Protein AF-A0AB74KFS7-F1 (afdb_monomer)

Sequence (334 aa):
MSSPRDENLDSIYPLLEDLRRHGSSATKEKRDSIKVTFEALESRIGREGCSPEDLTDAIELALSGDLLPCRPVQLIVGSLGVQPGKPVDTRVQAAALKWLIIVMDWLDDQARRSLNNLYNALWARLSVESLRPHLPHLIALLTRREHVRPYRVSAVLTLQTRFPLDPSLPGLIQKFRTFYPVRIPPGIGLAAGKRSYRIDEDWKRKAQAIRDGRLEEHEQLVEEEKQRKAGETALPIRERLQIGRKKQRLAYEIPSTTTFDNHSNVITLADCPTVQSVGRNLDRLTLPIQNAALFQSKHMTWAFLANTTGWLNFIISFATHTKQMMLLKESKNG

Radius of gyration: 25.94 Å; Cα contacts (8 Å, |Δi|>4): 242; chains: 1; bounding box: 72×68×69 Å

Mean predicted aligned error: 15.93 Å

InterPro domains:
  IPR012485 Centromere protein I [PF07778] (10-211)

Organism: NCBI:txid1708541

Structure (mmCIF, N/CA/C/O backbone):
data_AF-A0AB74KFS7-F1
#
_entry.id   AF-A0AB74KFS7-F1
#
loop_
_atom_site.group_PDB
_atom_site.id
_atom_site.type_symbol
_atom_site.label_atom_id
_atom_site.label_alt_id
_atom_site.label_comp_id
_atom_site.label_asym_id
_atom_site.label_entity_id
_atom_site.label_seq_id
_atom_site.pdbx_PDB_ins_code
_atom_site.Cartn_x
_atom_site.Cartn_y
_atom_site.Cartn_z
_atom_site.occupancy
_atom_site.B_iso_or_equiv
_atom_site.auth_seq_id
_atom_site.auth_comp_id
_atom_site.auth_asym_id
_atom_site.auth_atom_id
_atom_site.pdbx_PDB_model_num
ATOM 1 N N . MET A 1 1 ? -46.225 5.060 5.646 1.00 33.34 1 MET A N 1
ATOM 2 C CA . MET A 1 1 ? -45.690 6.124 6.522 1.00 33.34 1 MET A CA 1
ATOM 3 C C . MET A 1 1 ? -44.800 5.443 7.541 1.00 33.34 1 MET A C 1
ATOM 5 O O . MET A 1 1 ? -45.281 5.026 8.584 1.00 33.34 1 MET A O 1
ATOM 9 N N . SER A 1 2 ? -43.542 5.230 7.165 1.00 32.47 2 SER A N 1
ATOM 10 C CA . SER A 1 2 ? -42.524 4.611 8.016 1.00 32.47 2 SER A CA 1
ATOM 11 C C . SER A 1 2 ? -41.673 5.736 8.603 1.00 32.47 2 SER A C 1
ATOM 13 O O . SER A 1 2 ? -41.312 6.668 7.889 1.00 32.47 2 SER A O 1
ATOM 15 N N . SER A 1 3 ? -41.485 5.697 9.918 1.00 29.91 3 SER A N 1
ATOM 16 C CA . SER A 1 3 ? -40.904 6.754 10.752 1.00 29.91 3 SER A CA 1
ATOM 17 C C . SER A 1 3 ? -39.473 7.146 10.325 1.00 29.91 3 SER A C 1
ATOM 19 O O . SER A 1 3 ? -38.668 6.248 10.102 1.00 29.91 3 SER A O 1
ATOM 21 N N . PRO A 1 4 ? -39.108 8.444 10.263 1.00 38.16 4 PRO A N 1
ATOM 22 C CA . PRO A 1 4 ? -37.777 8.904 9.857 1.00 38.16 4 PRO A CA 1
ATOM 23 C C . PRO A 1 4 ? -36.839 9.121 11.064 1.00 38.16 4 PRO A C 1
ATOM 25 O O . PRO A 1 4 ? -36.247 10.192 11.192 1.00 38.16 4 PRO A O 1
ATOM 28 N N . ARG A 1 5 ? -36.774 8.182 12.024 1.00 34.91 5 ARG A N 1
ATOM 29 C CA . ARG A 1 5 ? -36.115 8.441 13.325 1.00 34.91 5 ARG A CA 1
ATOM 30 C C . ARG A 1 5 ? -34.999 7.505 13.795 1.00 34.91 5 ARG A C 1
ATOM 32 O O . ARG A 1 5 ? -34.399 7.859 14.800 1.00 34.91 5 ARG A O 1
ATOM 39 N N . ASP A 1 6 ? -34.617 6.458 13.064 1.00 34.62 6 ASP A N 1
ATOM 40 C CA . ASP A 1 6 ? -33.597 5.519 13.580 1.00 34.62 6 ASP A CA 1
ATOM 41 C C . ASP A 1 6 ? -32.285 5.431 12.774 1.00 34.62 6 ASP A C 1
ATOM 43 O O . ASP A 1 6 ? -31.308 4.901 13.287 1.00 34.62 6 ASP A O 1
ATOM 47 N N . GLU A 1 7 ? -32.170 6.038 11.587 1.00 43.91 7 GLU A N 1
ATOM 48 C CA . GLU A 1 7 ? -30.926 5.949 10.785 1.00 43.91 7 GLU A CA 1
ATOM 49 C C . GLU A 1 7 ? -29.748 6.773 11.353 1.00 43.91 7 GLU A C 1
ATOM 51 O O . GLU A 1 7 ? -28.591 6.509 11.038 1.00 43.91 7 GLU A O 1
ATOM 56 N N . ASN A 1 8 ? -30.005 7.750 12.232 1.00 41.84 8 ASN A N 1
ATOM 57 C CA . ASN A 1 8 ? -28.949 8.613 12.785 1.00 41.84 8 ASN A CA 1
ATOM 58 C C . ASN A 1 8 ? -28.196 8.004 13.982 1.00 41.84 8 ASN A C 1
ATOM 60 O O . ASN A 1 8 ? -27.103 8.473 14.302 1.00 41.84 8 ASN A O 1
ATOM 64 N N . LEU A 1 9 ? -28.748 6.978 14.639 1.00 45.41 9 LEU A N 1
ATOM 65 C CA . LEU A 1 9 ? -28.114 6.299 15.783 1.00 45.41 9 LEU A CA 1
ATOM 66 C C . LEU A 1 9 ? -27.062 5.262 15.359 1.00 45.41 9 LEU A C 1
ATOM 68 O O . LEU A 1 9 ? -26.244 4.851 16.184 1.00 45.41 9 LEU A O 1
ATOM 72 N N . ASP A 1 10 ? -27.055 4.897 14.076 1.00 54.28 10 ASP A N 1
ATOM 73 C CA . ASP A 1 10 ? -26.083 3.978 13.479 1.00 54.28 10 ASP A CA 1
ATOM 74 C C . ASP A 1 10 ? -24.922 4.693 12.772 1.00 54.28 10 ASP A C 1
ATOM 76 O O . ASP A 1 10 ? -23.983 4.053 12.304 1.00 54.28 10 ASP A O 1
ATOM 80 N N . SER A 1 11 ? -24.944 6.028 12.727 1.00 64.25 11 SER A N 1
ATOM 81 C CA . SER A 1 11 ? -23.863 6.810 12.127 1.00 64.25 11 SER A CA 1
ATOM 82 C C . SER A 1 11 ? -22.648 6.903 13.063 1.00 64.25 11 SER A C 1
ATOM 84 O O . SER A 1 11 ? -22.783 7.106 14.271 1.00 64.25 11 SER A O 1
ATOM 86 N N . ILE A 1 12 ? -21.433 6.775 12.514 1.00 73.56 12 ILE A N 1
ATOM 87 C CA . ILE A 1 12 ? -20.162 7.001 13.243 1.00 73.56 12 ILE A CA 1
ATOM 88 C C . ILE A 1 12 ? -19.910 8.514 13.434 1.00 73.56 12 ILE A C 1
ATOM 90 O O . ILE A 1 12 ? -19.137 8.938 14.297 1.00 73.56 12 ILE A O 1
ATOM 94 N N . TYR A 1 13 ? -20.630 9.337 12.670 1.00 76.69 13 TYR A N 1
ATOM 95 C CA . TYR A 1 13 ? -20.591 10.795 12.649 1.00 76.69 13 TYR A CA 1
ATOM 96 C C . TYR A 1 13 ? -20.541 11.502 14.022 1.00 76.69 13 TYR A C 1
ATOM 98 O O . TYR A 1 13 ? -19.649 12.331 14.206 1.00 76.69 13 TYR A O 1
ATOM 106 N N . PRO A 1 14 ? -21.403 11.207 15.023 1.00 79.50 14 PRO A N 1
ATOM 107 C CA . PRO A 1 14 ? -21.341 11.874 16.326 1.00 79.50 14 PRO A CA 1
ATOM 108 C C . PRO A 1 14 ? -20.000 11.657 17.042 1.00 79.50 14 PRO A C 1
ATOM 110 O O . PRO A 1 14 ? -19.476 12.587 17.648 1.00 79.50 14 PRO A O 1
ATOM 113 N N . LEU A 1 15 ? -19.404 10.466 16.918 1.00 78.44 15 LEU A N 1
ATOM 114 C CA . LEU A 1 15 ? -18.101 10.163 17.517 1.00 78.44 15 LEU A CA 1
ATOM 115 C C . LEU A 1 15 ? -16.964 10.908 16.803 1.00 78.44 15 LEU A C 1
ATOM 117 O O . LEU A 1 15 ? -16.023 11.370 17.449 1.00 78.44 15 LEU A O 1
ATOM 121 N N . LEU A 1 16 ? -17.050 11.054 15.477 1.00 78.62 16 LEU A N 1
ATOM 122 C CA . LEU A 1 16 ? -16.080 11.826 14.690 1.00 78.62 16 LEU A CA 1
ATOM 123 C C . LEU A 1 16 ? -16.166 13.325 14.994 1.00 78.62 16 LEU A C 1
ATOM 125 O O . LEU A 1 16 ? -15.137 13.990 15.124 1.00 78.62 16 LEU A O 1
ATOM 129 N N . GLU A 1 17 ? -17.377 13.848 15.162 1.00 80.88 17 GLU A N 1
ATOM 130 C CA . GLU A 1 17 ? -17.620 15.245 15.517 1.00 80.88 17 GLU A CA 1
ATOM 131 C C . GLU A 1 17 ? -17.112 15.568 16.933 1.00 80.88 17 GLU A C 1
ATOM 133 O O . GLU A 1 17 ? -16.474 16.603 17.148 1.00 80.88 17 GLU A O 1
ATOM 138 N N . ASP A 1 18 ? -17.294 14.656 17.891 1.00 79.38 18 ASP A N 1
ATOM 139 C CA . ASP A 1 18 ? -16.722 14.792 19.234 1.00 79.38 18 ASP A CA 1
ATOM 140 C C . ASP A 1 18 ? -15.184 14.817 19.194 1.00 79.38 18 ASP A C 1
ATOM 142 O O . ASP A 1 18 ? -14.548 15.662 19.835 1.00 79.38 18 ASP A O 1
ATOM 146 N N . LEU A 1 19 ? -14.558 13.964 18.376 1.00 78.69 19 LEU A N 1
ATOM 147 C CA . LEU A 1 19 ? -13.106 13.989 18.177 1.00 78.69 19 LEU A CA 1
ATOM 148 C C . LEU A 1 19 ? -12.633 15.288 17.503 1.00 78.69 19 LEU A C 1
ATOM 150 O O . LEU A 1 19 ? -11.618 15.856 17.924 1.00 78.69 19 LEU A O 1
ATOM 154 N N . ARG A 1 20 ? -13.378 15.815 16.522 1.00 78.75 20 ARG A N 1
ATOM 155 C CA . ARG A 1 20 ? -13.087 17.107 15.872 1.00 78.75 20 ARG A CA 1
ATOM 156 C C . ARG A 1 20 ? -13.089 18.257 16.880 1.00 78.75 20 ARG A C 1
ATOM 158 O O . ARG A 1 20 ? -12.202 19.109 16.847 1.00 78.75 20 ARG A O 1
ATOM 165 N N . ARG A 1 21 ? -14.037 18.257 17.819 1.00 76.56 21 ARG A N 1
ATOM 166 C CA . ARG A 1 21 ? -14.153 19.273 18.883 1.00 76.56 21 ARG A CA 1
ATOM 167 C C . ARG A 1 21 ? -13.049 19.176 19.933 1.00 76.56 21 ARG A C 1
ATOM 169 O O . ARG A 1 21 ? -12.659 20.190 20.514 1.00 76.56 21 ARG A O 1
ATOM 176 N N . HIS A 1 22 ? -12.548 17.972 20.201 1.00 67.38 22 HIS A N 1
ATOM 177 C CA . HIS A 1 22 ? -11.570 17.723 21.262 1.00 67.38 22 HIS A CA 1
ATOM 178 C C . HIS A 1 22 ? -10.106 17.656 20.792 1.00 67.38 22 HIS A C 1
ATOM 180 O O . HIS A 1 22 ? -9.210 17.719 21.638 1.00 67.38 22 HIS A O 1
ATOM 186 N N . GLY A 1 23 ? -9.849 17.618 19.479 1.00 63.47 23 GLY A N 1
ATOM 187 C CA . GLY A 1 23 ? -8.528 17.387 18.873 1.00 63.47 23 GLY A CA 1
ATOM 188 C C . GLY A 1 23 ? -7.398 18.361 19.243 1.00 63.47 23 GLY A C 1
ATOM 189 O O . GLY A 1 23 ? -6.232 18.053 19.017 1.00 63.47 23 GLY A O 1
ATOM 190 N N . SER A 1 24 ? -7.699 19.510 19.854 1.00 59.91 24 SER A N 1
ATOM 191 C CA . SER A 1 24 ? -6.712 20.531 20.249 1.00 59.91 24 SER A CA 1
ATOM 192 C C . SER A 1 24 ? -6.519 20.686 21.767 1.00 59.91 24 SER A C 1
ATOM 194 O O . SER A 1 24 ? -5.775 21.565 22.206 1.00 59.91 24 SER A O 1
ATOM 196 N N . SER A 1 25 ? -7.176 19.874 22.608 1.00 57.69 25 SER A N 1
ATOM 197 C CA . SER A 1 25 ? -7.260 20.160 24.049 1.00 57.69 25 SER A CA 1
ATOM 198 C C . SER A 1 25 ? -6.232 19.419 24.917 1.00 57.69 25 SER A C 1
ATOM 200 O O . SER A 1 25 ? -6.106 18.200 24.877 1.00 57.69 25 SER A O 1
ATOM 202 N N . ALA A 1 26 ? -5.523 20.165 25.773 1.00 58.31 26 ALA A N 1
ATOM 203 C CA . ALA A 1 26 ? -4.414 19.663 26.592 1.00 58.31 26 ALA A CA 1
ATOM 204 C C . ALA A 1 26 ? -4.816 19.064 27.961 1.00 58.31 26 ALA A C 1
ATOM 206 O O . ALA A 1 26 ? -3.951 18.536 28.671 1.00 58.31 26 ALA A O 1
ATOM 207 N N . THR A 1 27 ? -6.088 19.130 28.372 1.00 76.69 27 THR A N 1
ATOM 208 C CA . THR A 1 27 ? -6.509 18.696 29.719 1.00 76.69 27 THR A CA 1
ATOM 209 C C . THR A 1 27 ? -6.563 17.169 29.850 1.00 76.69 27 THR A C 1
ATOM 211 O O . THR A 1 27 ? -6.843 16.453 28.890 1.00 76.69 27 THR A O 1
ATOM 214 N N . LYS A 1 28 ? -6.258 16.646 31.046 1.00 76.88 28 LYS A N 1
ATOM 215 C CA . LYS A 1 28 ? -6.201 15.196 31.315 1.00 76.88 28 LYS A CA 1
ATOM 216 C C . LYS A 1 28 ? -7.570 14.524 31.144 1.00 76.88 28 LYS A C 1
ATOM 218 O O . LYS A 1 28 ? -7.655 13.507 30.472 1.00 76.88 28 LYS A O 1
ATOM 223 N N . GLU A 1 29 ? -8.628 15.155 31.647 1.00 75.12 29 GLU A N 1
ATOM 224 C CA . GLU A 1 29 ? -10.012 14.665 31.537 1.00 75.12 29 GLU A CA 1
ATOM 225 C C . GLU A 1 29 ? -10.467 14.516 30.080 1.00 75.12 29 GLU A C 1
ATOM 227 O O . GLU A 1 29 ? -11.062 13.508 29.715 1.00 75.12 29 GLU A O 1
ATOM 232 N N . LYS A 1 30 ? -10.103 15.471 29.212 1.00 75.88 30 LYS A N 1
ATOM 233 C CA . LYS A 1 30 ? -10.420 15.397 27.780 1.00 75.88 30 LYS A CA 1
ATOM 234 C C . LYS A 1 30 ? -9.603 14.333 27.051 1.00 75.88 30 LYS A C 1
ATOM 236 O O . LYS A 1 30 ? -10.072 13.759 26.081 1.00 75.88 30 LYS A O 1
ATOM 241 N N . ARG A 1 31 ? -8.385 14.027 27.511 1.00 77.19 31 ARG A N 1
ATOM 242 C CA . ARG A 1 31 ? -7.616 12.898 26.960 1.00 77.19 31 ARG A CA 1
ATOM 243 C C . ARG A 1 31 ? -8.260 11.562 27.297 1.00 77.19 31 ARG A C 1
ATOM 245 O O . ARG A 1 31 ? -8.229 10.662 26.467 1.00 77.19 31 ARG A O 1
ATOM 252 N N . ASP A 1 32 ? -8.829 11.432 28.489 1.00 82.38 32 ASP A N 1
ATOM 253 C CA . ASP A 1 32 ? -9.514 10.205 28.881 1.00 82.38 32 ASP A CA 1
ATOM 254 C C . ASP A 1 32 ? -10.861 10.066 28.149 1.00 82.38 32 ASP A C 1
ATOM 256 O O . ASP A 1 32 ? -11.164 8.977 27.670 1.00 82.38 32 ASP A O 1
ATOM 260 N N . SER A 1 33 ? -11.594 11.161 27.898 1.00 80.69 33 SER A N 1
ATOM 261 C CA . SER A 1 33 ? -12.777 11.123 27.018 1.00 80.69 33 SER A CA 1
ATOM 262 C C . SER A 1 33 ? -12.429 10.804 25.556 1.00 80.69 33 SER A C 1
ATOM 264 O O . SER A 1 33 ? -13.154 10.060 24.897 1.00 80.69 33 SER A O 1
ATOM 266 N N . ILE A 1 34 ? -11.293 11.297 25.045 1.00 82.50 34 ILE A N 1
ATOM 267 C CA . ILE A 1 34 ? -10.783 10.937 23.711 1.00 82.50 34 ILE A CA 1
ATOM 268 C C . ILE A 1 34 ? -10.474 9.433 23.628 1.00 82.50 34 ILE A C 1
ATOM 270 O O . ILE A 1 34 ? -10.815 8.791 22.643 1.00 82.50 34 ILE A O 1
ATOM 274 N N . LYS A 1 35 ? -9.868 8.828 24.657 1.00 84.94 35 LYS A N 1
ATOM 275 C CA . LYS A 1 35 ? -9.616 7.374 24.655 1.00 84.94 35 LYS A CA 1
ATOM 276 C C . LYS A 1 35 ? -10.911 6.570 24.627 1.00 84.94 35 LYS A C 1
ATOM 278 O O . LYS A 1 35 ? -11.022 5.651 23.829 1.00 84.94 35 LYS A O 1
ATOM 283 N N . VAL A 1 36 ? -11.889 6.949 25.450 1.00 87.75 36 VAL A N 1
ATOM 284 C CA . VAL A 1 36 ? -13.194 6.272 25.492 1.00 87.75 36 VAL A CA 1
ATOM 285 C C . VAL A 1 36 ? -13.906 6.376 24.141 1.00 87.75 36 VAL A C 1
ATOM 287 O O . VAL A 1 36 ? -14.459 5.391 23.661 1.00 87.75 36 VAL A O 1
ATOM 290 N N . THR A 1 37 ? -13.857 7.544 23.493 1.00 85.06 37 THR A N 1
ATOM 291 C CA . THR A 1 37 ? -14.434 7.722 22.149 1.00 85.06 37 THR A CA 1
ATOM 292 C C . THR A 1 37 ? -13.683 6.920 21.083 1.00 85.06 37 THR A C 1
ATOM 294 O O . THR A 1 37 ? -14.334 6.328 20.226 1.00 85.06 37 THR A O 1
ATOM 297 N N . PHE A 1 38 ? -12.350 6.805 21.161 1.00 86.38 38 PHE A N 1
ATOM 298 C CA . PHE A 1 38 ? -11.576 5.914 20.287 1.00 86.38 38 PHE A CA 1
ATOM 299 C C . PHE A 1 38 ? -11.920 4.436 20.496 1.00 86.38 38 PHE A C 1
ATOM 301 O O . PHE A 1 38 ? -12.139 3.737 19.515 1.00 86.38 38 PHE A O 1
ATOM 308 N N . GLU A 1 39 ? -12.018 3.960 21.737 1.00 89.25 39 GLU A N 1
ATOM 309 C CA . GLU A 1 39 ? -12.404 2.573 22.037 1.00 89.25 39 GLU A CA 1
ATOM 310 C C . GLU A 1 39 ? -13.825 2.266 21.539 1.00 89.25 39 GLU A C 1
ATOM 312 O O . GLU A 1 39 ? -14.069 1.220 20.930 1.00 89.25 39 GLU A O 1
ATOM 3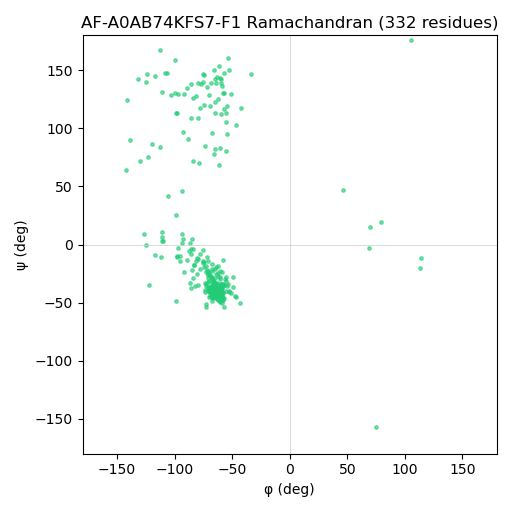17 N N . ALA A 1 40 ? -14.760 3.204 21.727 1.00 85.75 40 ALA A N 1
ATOM 318 C CA . ALA A 1 40 ? -16.112 3.094 21.191 1.00 85.75 40 ALA A CA 1
ATOM 319 C C . ALA A 1 40 ? -16.100 3.014 19.656 1.00 85.75 40 ALA A C 1
ATOM 321 O O . ALA A 1 40 ? -16.740 2.130 19.081 1.00 85.75 40 ALA A O 1
ATOM 322 N N . LEU A 1 41 ? -15.321 3.874 18.998 1.00 85.88 41 LEU A N 1
ATOM 323 C CA . LEU A 1 41 ? -15.173 3.904 17.545 1.00 85.88 41 LEU A CA 1
ATOM 324 C C . LEU A 1 41 ? -14.522 2.619 17.010 1.00 85.88 41 LEU A C 1
ATOM 326 O O . LEU A 1 41 ? -15.049 2.019 16.078 1.00 85.88 41 LEU A O 1
ATOM 330 N N . GLU A 1 42 ? -13.451 2.122 17.631 1.00 86.38 42 GLU A N 1
ATOM 331 C CA . GLU A 1 42 ? -12.820 0.846 17.264 1.00 86.38 42 GLU A CA 1
ATOM 332 C C . GLU A 1 42 ? -13.786 -0.335 17.412 1.00 86.38 42 GLU A C 1
ATOM 334 O O . GLU A 1 42 ? -13.842 -1.204 16.537 1.00 86.38 42 GLU A O 1
ATOM 339 N N . SER A 1 43 ? -14.583 -0.357 18.484 1.00 85.19 43 SER A N 1
ATOM 340 C CA . SER A 1 43 ? -15.575 -1.412 18.707 1.00 85.19 43 SER A CA 1
ATOM 341 C C . SER A 1 43 ? -16.702 -1.390 17.668 1.00 85.19 43 SER A C 1
ATOM 343 O O . SER A 1 43 ? -17.138 -2.451 17.220 1.00 85.19 43 SER A O 1
ATOM 345 N N . ARG A 1 44 ? -17.137 -0.196 17.237 1.00 83.44 44 ARG A N 1
ATOM 346 C CA . ARG A 1 44 ? -18.187 -0.016 16.224 1.00 83.44 44 ARG A CA 1
ATOM 347 C C . ARG A 1 44 ? -17.674 -0.386 14.833 1.00 83.44 44 ARG A C 1
ATOM 349 O O . ARG A 1 44 ? -18.263 -1.242 14.177 1.00 83.44 44 ARG A O 1
ATOM 356 N N . ILE A 1 45 ? -16.524 0.163 14.433 1.00 84.69 45 ILE A N 1
ATOM 357 C CA . ILE A 1 45 ? -15.866 -0.149 13.152 1.00 84.69 45 ILE A CA 1
ATOM 358 C C . ILE A 1 45 ? -15.553 -1.642 13.058 1.00 84.69 45 ILE A C 1
ATOM 360 O O . ILE A 1 45 ? -15.684 -2.243 11.993 1.00 84.69 45 ILE A O 1
ATOM 364 N N . GLY A 1 46 ? -15.166 -2.258 14.176 1.00 81.00 46 GLY A N 1
ATOM 365 C CA . GLY A 1 46 ? -14.900 -3.688 14.246 1.00 81.00 46 GLY A CA 1
ATOM 366 C C . GLY A 1 46 ? -16.113 -4.573 13.950 1.00 81.00 46 GLY A C 1
ATOM 367 O O . GLY A 1 46 ? -15.901 -5.708 13.533 1.00 81.00 46 GLY A O 1
ATOM 368 N N . ARG A 1 47 ? -17.341 -4.074 14.147 1.00 80.00 47 ARG A N 1
ATOM 369 C CA . ARG A 1 47 ? -18.597 -4.815 13.944 1.00 80.00 47 ARG A CA 1
ATOM 370 C C . ARG A 1 47 ? -19.249 -4.517 12.599 1.00 80.00 47 ARG A C 1
ATOM 372 O O . ARG A 1 47 ? -19.615 -5.443 11.888 1.00 80.00 47 ARG A O 1
ATOM 379 N N . GLU A 1 48 ? -19.383 -3.238 12.262 1.00 76.50 48 GLU A N 1
ATOM 380 C CA . GLU A 1 48 ? -20.228 -2.775 11.148 1.00 76.50 48 GLU A CA 1
ATOM 381 C C . GLU A 1 48 ? -19.419 -2.194 9.977 1.00 76.50 48 GLU A C 1
ATOM 383 O O . GLU A 1 48 ? -19.949 -1.996 8.885 1.00 76.50 48 GLU A O 1
ATOM 388 N N . GLY A 1 49 ? -18.115 -1.962 10.161 1.00 77.31 49 GLY A N 1
ATOM 389 C CA . GLY A 1 49 ? -17.282 -1.281 9.171 1.00 77.31 49 GLY A CA 1
ATOM 390 C C . GLY A 1 49 ? -17.531 0.230 9.130 1.00 77.31 49 GLY A C 1
ATOM 391 O O . GLY A 1 49 ? -17.951 0.826 10.117 1.00 77.31 49 GLY A O 1
ATOM 392 N N . CYS A 1 50 ? -17.214 0.865 7.998 1.00 80.00 50 CYS A N 1
ATOM 393 C CA . CYS A 1 50 ? -17.387 2.306 7.786 1.00 80.00 50 CYS A CA 1
ATOM 394 C C . CYS A 1 50 ? -18.075 2.589 6.449 1.00 80.00 50 CYS A C 1
ATOM 396 O O . CYS A 1 50 ? -17.738 1.964 5.437 1.00 80.00 50 CYS A O 1
ATOM 398 N N . SER A 1 51 ? -18.952 3.596 6.431 1.00 81.69 51 SER A N 1
ATOM 399 C CA . SER A 1 51 ? -19.444 4.218 5.197 1.00 81.69 51 SER A CA 1
ATOM 400 C C . SER A 1 51 ? -18.300 4.944 4.464 1.00 81.69 51 SER A C 1
ATOM 402 O O . SER A 1 51 ? -17.370 5.432 5.113 1.00 81.69 51 SER A O 1
ATOM 404 N N . PRO A 1 52 ? -18.320 5.050 3.119 1.00 76.06 52 PRO A N 1
ATOM 405 C CA . PRO A 1 52 ? -17.322 5.827 2.377 1.00 76.06 52 PRO A CA 1
ATOM 406 C C . PRO A 1 52 ? -17.289 7.320 2.752 1.00 76.06 52 PRO A C 1
ATOM 408 O O . PRO A 1 52 ? -16.236 7.949 2.617 1.00 76.06 52 PRO A O 1
ATOM 411 N N . GLU A 1 53 ? -18.411 7.882 3.209 1.00 78.12 53 GLU A N 1
ATOM 412 C CA . GLU A 1 53 ? -18.505 9.278 3.663 1.00 78.12 53 GLU A CA 1
ATOM 413 C C . GLU A 1 53 ? -17.806 9.443 5.017 1.00 78.12 53 GLU A C 1
ATOM 415 O O . GLU A 1 53 ? -16.814 10.166 5.096 1.00 78.12 53 GLU A O 1
ATOM 420 N N . ASP A 1 54 ? -18.186 8.631 6.009 1.00 80.75 54 ASP A N 1
ATOM 421 C CA . ASP A 1 54 ? -17.531 8.573 7.326 1.00 80.75 54 ASP A CA 1
ATOM 422 C C . ASP A 1 54 ? -16.019 8.324 7.220 1.00 80.75 54 ASP A C 1
ATOM 424 O O . ASP A 1 54 ? -15.218 8.843 7.995 1.00 80.75 54 ASP A O 1
ATOM 428 N N . LEU A 1 55 ? -15.605 7.515 6.242 1.00 80.69 55 LEU A N 1
ATOM 429 C CA . LEU A 1 55 ? -14.200 7.222 5.986 1.00 80.69 55 LEU A CA 1
ATOM 430 C C . LEU A 1 55 ? -13.440 8.448 5.474 1.00 80.69 55 LEU A C 1
ATOM 432 O O . LEU A 1 55 ? -12.262 8.622 5.792 1.00 80.69 55 LEU A O 1
ATOM 436 N N . THR A 1 56 ? -14.093 9.282 4.669 1.00 80.38 56 THR A N 1
ATOM 437 C CA . THR A 1 56 ? -13.499 10.524 4.169 1.00 80.38 56 THR A CA 1
ATOM 438 C C . THR A 1 56 ? -13.306 11.501 5.323 1.00 80.38 56 THR A C 1
ATOM 440 O O . THR A 1 56 ? -12.192 11.993 5.497 1.00 80.38 56 THR A O 1
ATOM 443 N N . ASP A 1 57 ? -14.321 11.657 6.173 1.00 80.56 57 ASP A N 1
ATOM 444 C CA . ASP A 1 57 ? -14.279 12.523 7.355 1.00 80.56 57 ASP A CA 1
ATOM 445 C C . ASP A 1 57 ? -13.228 12.053 8.374 1.00 80.56 57 ASP A C 1
ATOM 447 O O . ASP A 1 57 ? -12.441 12.848 8.894 1.00 80.56 57 ASP A O 1
ATOM 451 N N . ALA A 1 58 ? -13.139 10.742 8.618 1.00 81.75 58 ALA A N 1
ATOM 452 C CA . ALA A 1 58 ? -12.131 10.162 9.503 1.00 81.75 58 ALA A CA 1
ATOM 453 C C . ALA A 1 58 ? -10.700 10.383 8.980 1.00 81.75 58 ALA A C 1
ATOM 455 O O . ALA A 1 58 ? -9.786 10.667 9.759 1.00 81.75 58 ALA A O 1
ATOM 456 N N . ILE A 1 59 ? -10.487 10.269 7.664 1.00 81.88 59 ILE A N 1
ATOM 457 C CA . ILE A 1 59 ? -9.186 10.531 7.035 1.00 81.88 59 ILE A CA 1
ATOM 458 C C . ILE A 1 59 ? -8.853 12.023 7.066 1.00 81.88 59 ILE A C 1
ATOM 460 O O . ILE A 1 59 ? -7.700 12.373 7.320 1.00 81.88 59 ILE A O 1
ATOM 464 N N . GLU A 1 60 ? -9.830 12.897 6.835 1.00 81.12 60 GLU A N 1
ATOM 465 C CA . GLU A 1 60 ? -9.660 14.348 6.925 1.00 81.12 60 GLU A CA 1
ATOM 466 C C . GLU A 1 60 ? -9.229 14.763 8.339 1.00 81.12 60 GLU A C 1
ATOM 468 O O . GLU A 1 60 ? -8.232 15.475 8.511 1.00 81.12 60 GLU A O 1
ATOM 473 N N . LEU A 1 61 ? -9.909 14.220 9.353 1.00 79.75 61 LEU A N 1
ATOM 474 C CA . LEU A 1 61 ? -9.581 14.417 10.761 1.00 79.75 61 LEU A CA 1
ATOM 475 C C . LEU A 1 61 ? -8.170 13.900 11.090 1.00 79.75 61 LEU A C 1
ATOM 477 O O . LEU A 1 61 ? -7.359 14.621 11.677 1.00 79.75 61 LEU A O 1
ATOM 481 N N . ALA A 1 62 ? -7.843 12.672 10.674 1.00 76.94 62 ALA A N 1
ATOM 482 C CA . ALA A 1 62 ? -6.549 12.046 10.948 1.00 76.94 62 ALA A CA 1
ATOM 483 C C . ALA A 1 62 ? -5.374 12.751 10.249 1.00 76.94 62 ALA A C 1
ATOM 485 O O . ALA A 1 62 ? -4.268 12.806 10.790 1.00 76.94 62 ALA A O 1
ATOM 486 N N . LEU A 1 63 ? -5.597 13.300 9.053 1.00 73.06 63 LEU A N 1
ATOM 487 C CA . LEU A 1 63 ? -4.583 14.013 8.273 1.00 73.06 63 LEU A CA 1
ATOM 488 C C . LEU A 1 63 ? -4.598 15.534 8.521 1.00 73.06 63 LEU A C 1
ATOM 490 O O . LEU A 1 63 ? -3.869 16.262 7.844 1.00 73.06 63 LEU A O 1
ATOM 494 N N . SER A 1 64 ? -5.365 15.997 9.522 1.00 61.59 64 SER A N 1
ATOM 495 C CA . SER A 1 64 ? -5.390 17.374 10.047 1.00 61.59 64 SER A CA 1
ATOM 496 C C . SER A 1 64 ? -5.443 18.452 8.959 1.00 61.59 64 SER A C 1
ATOM 498 O O . SER A 1 64 ? -4.673 19.419 8.978 1.00 61.59 64 SER A O 1
ATOM 500 N N . GLY A 1 65 ? -6.318 18.291 7.970 1.00 53.34 65 GLY A N 1
ATOM 501 C CA . GLY A 1 65 ? -6.417 19.258 6.889 1.00 53.34 65 GLY A CA 1
ATOM 502 C C . GLY A 1 65 ? -7.843 19.507 6.457 1.00 53.34 65 GLY A C 1
ATOM 503 O O . GLY A 1 65 ? -8.461 18.578 5.970 1.00 53.34 65 GLY A O 1
ATOM 504 N N . ASP A 1 66 ? -8.253 20.780 6.477 1.00 47.50 66 ASP A N 1
ATOM 505 C CA . ASP A 1 66 ? -9.305 21.337 5.612 1.00 47.50 66 ASP A CA 1
ATOM 506 C C . ASP A 1 66 ? -8.856 21.198 4.146 1.00 47.50 66 ASP A C 1
ATOM 508 O O . ASP A 1 66 ? -8.405 22.143 3.488 1.00 47.50 66 ASP A O 1
ATOM 512 N N . LEU A 1 67 ? -8.792 19.971 3.658 1.00 46.56 67 LEU A N 1
ATOM 513 C CA . LEU A 1 67 ? -8.524 19.693 2.267 1.00 46.56 67 LEU A CA 1
ATOM 514 C C . LEU A 1 67 ? -9.881 19.678 1.576 1.00 46.56 67 LEU A C 1
ATOM 516 O O . LEU A 1 67 ? -10.840 19.112 2.083 1.00 46.56 67 LEU A O 1
ATOM 520 N N . LEU A 1 68 ? -9.931 20.343 0.420 1.00 48.16 68 LEU A N 1
ATOM 521 C CA . LEU A 1 68 ? -11.054 20.347 -0.521 1.00 48.16 68 LEU A CA 1
ATOM 522 C C . LEU A 1 68 ? -11.771 18.987 -0.528 1.00 48.16 68 LEU A C 1
ATOM 524 O O . LEU A 1 68 ? -11.050 17.992 -0.442 1.00 48.16 68 LEU A O 1
ATOM 528 N N . PRO A 1 69 ? -13.104 18.926 -0.727 1.00 50.41 69 PRO A N 1
ATOM 529 C CA . PRO A 1 69 ? -13.887 17.687 -0.756 1.00 50.41 69 PRO A CA 1
ATOM 530 C C . PRO A 1 69 ? -13.387 16.777 -1.884 1.00 50.41 69 PRO A C 1
ATOM 532 O O . PRO A 1 69 ? -13.863 16.779 -3.019 1.00 50.41 69 PRO A O 1
ATOM 535 N N . CYS A 1 70 ? -12.329 16.046 -1.575 1.00 58.09 70 CYS A N 1
ATOM 536 C CA . CYS A 1 70 ? -11.552 15.217 -2.462 1.00 58.09 70 CYS A CA 1
ATOM 537 C C . CYS A 1 70 ? -11.701 13.801 -1.945 1.00 58.09 70 CYS A C 1
ATOM 539 O O . CYS A 1 70 ? -11.749 13.552 -0.744 1.00 58.09 70 CYS A O 1
ATOM 541 N N . ARG A 1 71 ? -11.734 12.845 -2.867 1.00 73.31 71 ARG A N 1
ATOM 542 C CA . ARG A 1 71 ? -11.858 11.435 -2.500 1.00 73.31 71 ARG A CA 1
ATOM 543 C C . ARG A 1 71 ? -10.711 11.035 -1.555 1.00 73.31 71 ARG A C 1
ATOM 545 O O . ARG A 1 71 ? -9.590 11.512 -1.754 1.00 73.31 71 ARG A O 1
ATOM 552 N N . PRO A 1 72 ? -10.928 10.099 -0.617 1.00 76.25 72 PRO A N 1
ATOM 553 C CA . PRO A 1 72 ? -9.986 9.775 0.468 1.00 76.25 72 PRO A CA 1
ATOM 554 C C . PRO A 1 72 ? -8.572 9.447 -0.026 1.00 76.25 72 PRO A C 1
ATOM 556 O O . PRO A 1 72 ? -7.561 9.817 0.561 1.00 76.25 72 PRO A O 1
ATOM 559 N N . VAL A 1 73 ? -8.488 8.821 -1.194 1.00 82.88 73 VAL A N 1
ATOM 560 C CA . VAL A 1 73 ? -7.238 8.499 -1.880 1.00 82.88 73 VAL A CA 1
ATOM 561 C C . VAL A 1 73 ? -6.410 9.741 -2.240 1.00 82.88 73 VAL A C 1
ATOM 563 O O . VAL A 1 73 ? -5.192 9.742 -2.080 1.00 82.88 73 VAL A O 1
ATOM 566 N N . GLN A 1 74 ? -7.047 10.805 -2.732 1.00 84.50 74 GLN A N 1
ATOM 567 C CA . GLN A 1 74 ? -6.365 12.052 -3.090 1.00 84.50 74 GLN A CA 1
ATOM 568 C C . GLN A 1 74 ? -5.881 12.789 -1.838 1.00 84.50 74 GLN A C 1
ATOM 570 O O . GLN A 1 74 ? -4.778 13.332 -1.855 1.00 84.50 74 GLN A O 1
ATOM 575 N N . LEU A 1 75 ? -6.664 12.745 -0.753 1.00 81.25 75 LEU A N 1
ATOM 576 C CA . LEU A 1 75 ? -6.297 13.305 0.550 1.00 81.25 75 LEU A CA 1
ATOM 577 C C . LEU A 1 75 ? -5.037 12.640 1.105 1.00 81.25 75 LEU A C 1
ATOM 579 O O . LEU A 1 75 ? -4.073 13.330 1.437 1.00 81.25 75 LEU A O 1
ATOM 583 N N . ILE A 1 76 ? -5.001 11.302 1.105 1.00 85.00 76 ILE A N 1
ATOM 584 C CA . ILE A 1 76 ? -3.825 10.546 1.546 1.00 85.00 76 ILE A CA 1
ATOM 585 C C . ILE A 1 76 ? -2.606 10.965 0.731 1.00 85.00 76 ILE A C 1
ATOM 587 O O . ILE A 1 76 ? -1.618 11.393 1.316 1.00 85.00 76 ILE A O 1
ATOM 591 N N . VAL A 1 77 ? -2.675 10.919 -0.605 1.00 85.38 77 VAL A N 1
ATOM 592 C CA . VAL A 1 77 ? -1.532 11.277 -1.463 1.00 85.38 77 VAL A CA 1
ATOM 593 C C . VAL A 1 77 ? -1.105 12.738 -1.278 1.00 85.38 77 VAL A C 1
ATOM 595 O O . VAL A 1 77 ? 0.093 13.023 -1.273 1.00 85.38 77 VAL A O 1
ATOM 598 N N . GLY A 1 78 ? -2.059 13.653 -1.088 1.00 80.38 78 GLY A N 1
ATOM 599 C CA . GLY A 1 78 ? -1.801 15.069 -0.827 1.00 80.38 78 GLY A CA 1
ATOM 600 C C . GLY A 1 78 ? -1.112 15.321 0.514 1.00 80.38 78 GLY A C 1
ATOM 601 O O . GLY A 1 78 ? -0.266 16.209 0.603 1.00 80.38 78 GLY A O 1
ATOM 602 N N . SER A 1 79 ? -1.412 14.505 1.527 1.00 81.06 79 SER A N 1
ATOM 603 C CA . SER A 1 79 ? -0.785 14.578 2.852 1.00 81.06 79 SER A CA 1
ATOM 604 C C . SER A 1 79 ? 0.643 14.018 2.896 1.00 81.06 79 SER A C 1
ATOM 606 O O . SER A 1 79 ? 1.359 14.259 3.865 1.00 81.06 79 SER A O 1
ATOM 608 N N . LEU A 1 80 ? 1.082 13.279 1.865 1.00 82.75 80 LEU A N 1
ATOM 609 C CA . LEU A 1 80 ? 2.394 12.630 1.869 1.00 82.75 80 LEU A CA 1
ATOM 610 C C . LEU A 1 80 ? 3.537 13.645 1.750 1.00 82.75 80 LEU A C 1
ATOM 612 O O . LEU A 1 80 ? 3.631 14.423 0.790 1.00 82.75 80 LEU A O 1
ATOM 616 N N . GLY A 1 81 ? 4.490 13.525 2.672 1.00 75.75 81 GLY A N 1
ATOM 617 C CA . GLY A 1 81 ? 5.709 14.320 2.718 1.00 75.75 81 GLY A CA 1
ATOM 618 C C . GLY A 1 81 ? 5.685 15.387 3.807 1.00 75.75 81 GLY A C 1
ATOM 619 O O . GLY A 1 81 ? 4.703 15.583 4.516 1.00 75.75 81 GLY A O 1
ATOM 620 N N . VAL A 1 82 ? 6.813 16.078 3.941 1.00 71.62 82 VAL A N 1
ATOM 621 C CA . VAL A 1 82 ? 6.962 17.184 4.887 1.00 71.62 82 VAL A CA 1
ATOM 622 C C . VAL A 1 82 ? 6.459 18.449 4.200 1.00 71.62 82 VAL A C 1
ATOM 624 O O . VAL A 1 82 ? 7.086 18.925 3.252 1.00 71.62 82 VAL A O 1
ATOM 627 N N . GLN A 1 83 ? 5.307 18.961 4.632 1.00 65.81 83 GLN A N 1
ATOM 628 C CA . GLN A 1 83 ? 4.768 20.230 4.148 1.00 65.81 83 GLN A CA 1
ATOM 629 C C . GLN A 1 83 ? 4.997 21.329 5.196 1.00 65.81 83 GLN A C 1
ATOM 631 O O . GLN A 1 83 ? 4.635 21.136 6.361 1.00 65.81 83 GLN A O 1
ATOM 636 N N . PRO A 1 84 ? 5.583 22.482 4.822 1.00 54.88 84 PRO A N 1
ATOM 637 C CA . PRO A 1 84 ? 5.677 23.619 5.728 1.00 54.88 84 PRO A CA 1
ATOM 638 C C . PRO A 1 84 ? 4.258 24.128 6.025 1.00 54.88 84 PRO A C 1
ATOM 640 O O . PRO A 1 84 ? 3.569 24.596 5.126 1.00 54.88 84 PRO A O 1
ATOM 643 N N . GLY A 1 85 ? 3.804 23.980 7.275 1.00 60.91 85 GLY A N 1
ATOM 644 C CA . GLY A 1 85 ? 2.487 24.443 7.739 1.00 60.91 85 GLY A CA 1
ATOM 645 C C . GLY A 1 85 ? 1.492 23.350 8.153 1.00 60.91 85 GLY A C 1
ATOM 646 O O . GLY A 1 85 ? 0.501 23.675 8.797 1.00 60.91 85 GLY A O 1
ATOM 647 N N . LYS A 1 86 ? 1.751 22.067 7.859 1.00 60.22 86 LYS A N 1
ATOM 648 C CA . LYS A 1 86 ? 0.934 20.933 8.339 1.00 60.22 86 LYS A CA 1
ATOM 649 C C . LYS A 1 86 ? 1.847 19.777 8.767 1.00 60.22 86 LYS A C 1
ATOM 651 O O . LYS A 1 86 ? 2.195 18.945 7.926 1.00 60.22 86 LYS A O 1
ATOM 656 N N . PRO A 1 87 ? 2.289 19.706 10.038 1.00 58.97 87 PRO A N 1
ATOM 657 C CA . PRO A 1 87 ? 3.115 18.602 10.506 1.00 58.97 87 PRO A CA 1
ATOM 658 C C . PRO A 1 87 ? 2.231 17.376 10.774 1.00 58.97 87 PRO A C 1
ATOM 660 O O . PRO A 1 87 ? 2.016 16.995 11.920 1.00 58.97 87 PRO A O 1
ATOM 663 N N . VAL A 1 88 ? 1.694 16.758 9.717 1.00 68.94 88 VAL A N 1
ATOM 664 C CA . VAL A 1 88 ? 1.105 15.419 9.846 1.00 68.94 88 VAL A CA 1
ATOM 665 C C . VAL A 1 88 ? 2.229 14.488 10.281 1.00 68.94 88 VAL A C 1
ATOM 667 O O . VAL A 1 88 ? 3.274 14.433 9.625 1.00 68.94 88 VAL A O 1
ATOM 670 N N . ASP A 1 89 ? 2.032 13.778 11.395 1.00 80.56 89 ASP A N 1
ATOM 671 C CA . ASP A 1 89 ? 3.040 12.850 11.889 1.00 80.56 89 ASP A CA 1
ATOM 672 C C . ASP A 1 89 ? 3.359 11.829 10.790 1.00 80.56 89 ASP A C 1
ATOM 674 O O . ASP A 1 89 ? 2.491 11.207 10.171 1.00 80.56 89 ASP A O 1
ATOM 678 N N . THR A 1 90 ? 4.648 11.654 10.547 1.00 81.75 90 THR A N 1
ATOM 679 C CA . THR A 1 90 ? 5.176 10.730 9.550 1.00 81.75 90 THR A CA 1
ATOM 680 C C . THR A 1 90 ? 4.682 9.300 9.791 1.00 81.75 90 THR A C 1
ATOM 682 O O . THR A 1 90 ? 4.490 8.536 8.845 1.00 81.75 90 THR A O 1
ATOM 685 N N . ARG A 1 91 ? 4.422 8.936 11.054 1.00 84.44 91 ARG A N 1
ATOM 686 C CA . ARG A 1 91 ? 3.839 7.637 11.420 1.00 84.44 91 ARG A CA 1
ATOM 687 C C . ARG A 1 91 ? 2.416 7.468 10.895 1.00 84.44 91 ARG A C 1
ATOM 689 O O . ARG A 1 91 ? 2.086 6.395 10.392 1.00 84.44 91 ARG A O 1
ATOM 696 N N . VAL A 1 92 ? 1.609 8.524 10.963 1.00 84.94 92 VAL A N 1
ATOM 697 C CA . VAL A 1 92 ? 0.233 8.537 10.448 1.00 84.94 92 VAL A CA 1
ATOM 698 C C . VAL A 1 92 ? 0.247 8.446 8.923 1.00 84.94 92 VAL A C 1
ATOM 700 O O . VAL A 1 92 ? -0.476 7.628 8.360 1.00 84.94 92 VAL A O 1
ATOM 703 N N . GLN A 1 93 ? 1.152 9.168 8.250 1.00 86.75 93 GLN A N 1
ATOM 704 C CA . GLN A 1 93 ? 1.341 9.043 6.796 1.00 86.75 93 GLN A CA 1
ATOM 705 C C . GLN A 1 93 ? 1.722 7.610 6.386 1.00 86.75 93 GLN A C 1
ATOM 707 O O . GLN A 1 93 ? 1.181 7.061 5.425 1.00 86.75 93 GLN A O 1
ATOM 712 N N . ALA A 1 94 ? 2.635 6.975 7.128 1.00 87.00 94 ALA A N 1
ATOM 713 C CA . ALA A 1 94 ? 3.035 5.594 6.878 1.00 87.00 94 ALA A CA 1
ATOM 714 C C . ALA A 1 94 ? 1.875 4.607 7.100 1.00 87.00 94 ALA A C 1
ATOM 716 O O . ALA A 1 94 ? 1.700 3.689 6.299 1.00 87.00 94 ALA A O 1
ATOM 717 N N . ALA A 1 95 ? 1.067 4.798 8.148 1.00 87.81 95 ALA A N 1
ATOM 718 C CA . ALA A 1 95 ? -0.117 3.983 8.415 1.00 87.81 95 ALA A CA 1
ATOM 719 C C . ALA A 1 95 ? -1.187 4.143 7.321 1.00 87.81 95 ALA A C 1
ATOM 721 O O . ALA A 1 95 ? -1.691 3.141 6.816 1.00 87.81 95 ALA A O 1
ATOM 722 N N . ALA A 1 96 ? -1.457 5.375 6.879 1.00 87.50 96 ALA A N 1
ATOM 723 C CA . ALA A 1 96 ? -2.369 5.655 5.771 1.00 87.50 96 ALA A CA 1
ATOM 724 C C . ALA A 1 96 ? -1.905 4.988 4.465 1.00 87.50 96 ALA A C 1
ATOM 726 O O . ALA A 1 96 ? -2.708 4.441 3.711 1.00 87.50 96 ALA A O 1
ATOM 727 N N . LEU A 1 97 ? -0.592 4.966 4.219 1.00 88.88 97 LEU A N 1
ATOM 728 C CA . LEU A 1 97 ? -0.011 4.301 3.059 1.00 88.88 97 LEU A CA 1
ATOM 729 C C . LEU A 1 97 ? -0.139 2.771 3.134 1.00 88.88 97 LEU A C 1
ATOM 731 O O . LEU A 1 97 ? -0.470 2.142 2.130 1.00 88.88 97 LEU A O 1
ATOM 735 N N . LYS A 1 98 ? 0.071 2.168 4.313 1.00 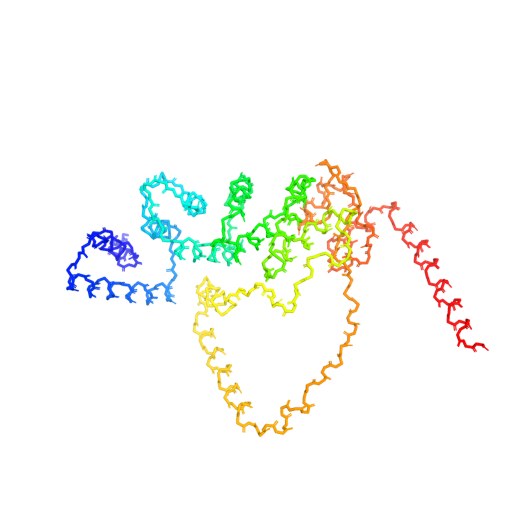89.06 98 LYS A N 1
ATOM 736 C CA . LYS A 1 98 ? -0.196 0.735 4.537 1.00 89.06 98 LYS A CA 1
ATOM 737 C C . LYS A 1 98 ? -1.664 0.400 4.289 1.00 89.06 98 LYS A C 1
ATOM 739 O O . LYS A 1 98 ? -1.953 -0.557 3.577 1.00 89.06 98 LYS A O 1
ATOM 744 N N . TRP A 1 99 ? -2.572 1.199 4.845 1.00 88.94 99 TRP A N 1
ATOM 745 C CA . TRP A 1 99 ? -4.009 1.028 4.657 1.00 88.94 99 TRP A CA 1
ATOM 746 C C . TRP A 1 99 ? -4.381 1.085 3.171 1.00 88.94 99 TRP A C 1
ATOM 748 O O . TRP A 1 99 ? -5.035 0.174 2.663 1.00 88.94 99 TRP A O 1
ATOM 758 N N . LEU A 1 100 ? -3.859 2.078 2.441 1.00 88.81 100 LEU A N 1
ATOM 759 C CA . LEU A 1 100 ? -4.096 2.222 1.007 1.00 88.81 100 LEU A CA 1
ATOM 760 C C . LEU A 1 100 ? -3.645 0.983 0.220 1.00 88.81 100 LEU A C 1
ATOM 762 O O . LEU A 1 100 ? -4.367 0.552 -0.673 1.00 88.81 100 LEU A O 1
ATOM 766 N N . ILE A 1 101 ? -2.497 0.386 0.569 1.00 89.50 101 ILE A N 1
ATOM 767 C CA . ILE A 1 101 ? -2.000 -0.848 -0.065 1.00 89.50 101 ILE A CA 1
ATOM 768 C C . ILE A 1 101 ? -2.981 -2.008 0.128 1.00 89.50 101 ILE A C 1
ATOM 770 O O . ILE A 1 101 ? -3.221 -2.754 -0.820 1.00 89.50 101 ILE A O 1
ATOM 774 N N . ILE A 1 102 ? -3.557 -2.164 1.322 1.00 87.31 102 ILE A N 1
ATOM 775 C CA . ILE A 1 102 ? -4.487 -3.266 1.601 1.00 87.31 102 ILE A CA 1
ATOM 776 C C . ILE A 1 102 ? -5.807 -3.074 0.847 1.00 87.31 102 ILE A C 1
ATOM 778 O O . ILE A 1 102 ? -6.348 -4.027 0.286 1.00 87.31 102 ILE A O 1
ATOM 782 N N . VAL A 1 103 ? -6.295 -1.834 0.787 1.00 86.19 103 VAL A N 1
ATOM 783 C CA . VAL A 1 103 ? -7.578 -1.482 0.162 1.00 86.19 103 VAL A CA 1
ATOM 784 C C . VAL A 1 103 ? -7.496 -1.423 -1.372 1.00 86.19 103 VAL A C 1
ATOM 786 O O . VAL A 1 103 ? -8.531 -1.375 -2.032 1.00 86.19 103 VAL A O 1
ATOM 789 N N . MET A 1 104 ? -6.303 -1.519 -1.979 1.00 85.00 104 MET A N 1
ATOM 790 C CA . MET A 1 104 ? -6.111 -1.491 -3.443 1.00 85.00 104 MET A CA 1
ATOM 791 C C . MET A 1 104 ? -7.033 -2.446 -4.222 1.00 85.00 104 MET A C 1
ATOM 793 O O . MET A 1 104 ? -7.517 -2.107 -5.312 1.00 85.00 104 MET A O 1
ATOM 797 N N . ASP A 1 105 ? -7.301 -3.625 -3.660 1.00 83.12 105 ASP A N 1
ATOM 798 C CA . ASP A 1 105 ? -8.159 -4.645 -4.272 1.00 83.12 105 ASP A CA 1
ATOM 799 C C . ASP A 1 105 ? -9.643 -4.240 -4.266 1.00 83.12 105 ASP A C 1
ATOM 801 O O . ASP A 1 105 ? -10.406 -4.654 -5.138 1.00 83.12 105 ASP A O 1
ATOM 805 N N . TRP A 1 106 ? -10.047 -3.386 -3.326 1.00 83.25 106 TRP A N 1
ATOM 806 C CA . TRP A 1 106 ? -11.430 -2.947 -3.124 1.00 83.25 106 TRP A CA 1
ATOM 807 C C . TRP A 1 106 ? -11.751 -1.593 -3.752 1.00 83.25 106 TRP A C 1
ATOM 809 O O . TRP A 1 106 ? -12.922 -1.236 -3.812 1.00 83.25 106 TRP A O 1
ATOM 819 N N . LEU A 1 107 ? -10.742 -0.853 -4.216 1.00 84.12 107 LEU A N 1
ATOM 820 C CA . LEU A 1 107 ? -10.934 0.460 -4.828 1.00 84.12 107 LEU A CA 1
ATOM 821 C C . LEU A 1 107 ? -11.751 0.392 -6.124 1.00 84.12 107 LEU A C 1
ATOM 823 O O . LEU A 1 107 ? -11.477 -0.429 -7.002 1.00 84.12 107 LEU A O 1
ATOM 827 N N . ASP A 1 108 ? -12.655 1.356 -6.290 1.00 85.50 108 ASP A N 1
ATOM 828 C CA . ASP A 1 108 ? -13.365 1.585 -7.547 1.00 85.50 108 ASP A CA 1
ATOM 829 C C . ASP A 1 108 ? -12.411 1.946 -8.690 1.00 85.50 108 ASP A C 1
ATOM 831 O O . ASP A 1 108 ? -11.365 2.581 -8.500 1.00 85.50 108 ASP A O 1
ATOM 835 N N . ASP A 1 109 ? -12.828 1.657 -9.923 1.00 81.44 109 ASP A N 1
ATOM 836 C CA . ASP A 1 109 ? -12.048 1.977 -11.122 1.00 81.44 109 ASP A CA 1
ATOM 837 C C . ASP A 1 109 ? -11.727 3.469 -11.241 1.00 81.44 109 ASP A C 1
ATOM 839 O O . ASP A 1 109 ? -10.638 3.842 -11.681 1.00 81.44 109 ASP A O 1
ATOM 843 N N . GLN A 1 110 ? -12.637 4.342 -10.802 1.00 83.38 110 GLN A N 1
ATOM 844 C CA . GLN A 1 110 ? -12.393 5.781 -10.814 1.00 83.38 110 GLN A CA 1
ATOM 845 C C . GLN A 1 110 ? -11.326 6.192 -9.790 1.00 83.38 110 GLN A C 1
ATOM 847 O O . GLN A 1 110 ? -10.473 7.022 -10.100 1.00 83.38 110 GLN A O 1
ATOM 852 N N . ALA A 1 111 ? -11.318 5.586 -8.600 1.00 81.31 111 ALA A N 1
ATOM 853 C CA . ALA A 1 111 ? -10.283 5.835 -7.598 1.00 81.31 111 ALA A CA 1
ATOM 854 C C . ALA A 1 111 ? -8.913 5.317 -8.071 1.00 81.31 111 ALA A C 1
ATOM 856 O O . ALA A 1 111 ? -7.902 6.009 -7.930 1.00 81.31 111 ALA A O 1
ATOM 857 N N . ARG A 1 112 ? -8.886 4.153 -8.735 1.00 84.56 112 ARG A N 1
ATOM 858 C CA . ARG A 1 112 ? -7.676 3.614 -9.375 1.00 84.56 112 ARG A CA 1
ATOM 859 C C . ARG A 1 112 ? -7.144 4.528 -10.478 1.00 84.56 112 ARG A C 1
ATOM 861 O O . ARG A 1 112 ? -5.935 4.731 -10.568 1.00 84.56 112 ARG A O 1
ATOM 868 N N . ARG A 1 113 ? -8.014 5.111 -11.312 1.00 86.31 113 ARG A N 1
ATOM 869 C CA . ARG A 1 113 ? -7.606 6.107 -12.323 1.00 86.31 113 ARG A CA 1
ATOM 870 C C . ARG A 1 113 ? -6.997 7.348 -11.677 1.00 86.31 113 ARG A C 1
ATOM 872 O O . ARG A 1 113 ? -5.935 7.780 -12.115 1.00 86.31 113 ARG A O 1
ATOM 879 N N . SER A 1 114 ? -7.605 7.866 -10.610 1.00 86.69 114 SER A N 1
ATOM 880 C CA . SER A 1 114 ? -7.040 8.990 -9.855 1.00 86.69 114 SER A CA 1
ATOM 881 C C . SER A 1 114 ? -5.643 8.675 -9.308 1.00 86.69 114 SER A C 1
ATOM 883 O O . SER A 1 114 ? -4.753 9.512 -9.427 1.00 86.69 114 SER A O 1
ATOM 885 N N . LEU A 1 115 ? -5.407 7.463 -8.788 1.00 87.12 115 LEU A N 1
ATOM 886 C CA . LEU A 1 115 ? -4.067 7.035 -8.354 1.00 87.12 115 LEU A CA 1
ATOM 887 C C . LEU A 1 115 ? -3.054 6.984 -9.492 1.00 87.12 115 LEU A C 1
ATOM 889 O O . LEU A 1 115 ? -1.925 7.434 -9.316 1.00 87.12 115 LEU A O 1
ATOM 893 N N . ASN A 1 116 ? -3.448 6.467 -10.657 1.00 87.56 116 ASN A N 1
ATOM 894 C CA . ASN A 1 116 ? -2.562 6.433 -11.821 1.00 87.56 116 ASN A CA 1
ATOM 895 C C . ASN A 1 116 ? -2.192 7.849 -12.282 1.00 87.56 116 ASN A C 1
ATOM 897 O O . ASN A 1 116 ? -1.025 8.117 -12.553 1.00 87.56 116 ASN A O 1
ATOM 901 N N . ASN A 1 117 ? -3.140 8.789 -12.270 1.00 89.19 117 ASN A N 1
ATOM 902 C CA . ASN A 1 117 ? -2.856 10.193 -12.586 1.00 89.19 117 ASN A CA 1
ATOM 903 C C . ASN A 1 117 ? -1.882 10.826 -11.574 1.00 89.19 117 ASN A C 1
ATOM 905 O O . ASN A 1 117 ? -1.042 11.648 -11.938 1.00 89.19 117 ASN A O 1
ATOM 909 N N . LEU A 1 118 ? -1.950 10.403 -10.309 1.00 89.38 118 LEU A N 1
ATOM 910 C CA . LEU A 1 118 ? -1.057 10.838 -9.233 1.00 89.38 118 LEU A CA 1
ATOM 911 C C . LEU A 1 118 ? 0.257 10.041 -9.155 1.00 89.38 118 LEU A C 1
ATOM 913 O O . LEU A 1 118 ? 1.076 10.303 -8.271 1.00 89.38 118 LEU A O 1
ATOM 917 N N . TYR A 1 119 ? 0.519 9.121 -10.091 1.00 91.62 119 TYR A N 1
ATOM 918 C CA . TYR A 1 119 ? 1.734 8.300 -10.096 1.00 91.62 119 TYR A CA 1
ATOM 919 C C . TYR A 1 119 ? 3.008 9.155 -10.058 1.00 91.62 119 TYR A C 1
ATOM 921 O O . TYR A 1 119 ? 3.956 8.840 -9.342 1.00 91.62 119 TYR A O 1
ATOM 929 N N . ASN A 1 120 ? 3.031 10.272 -10.792 1.00 90.38 120 ASN A N 1
ATOM 930 C CA . ASN A 1 120 ? 4.175 11.188 -10.810 1.00 90.38 120 ASN A CA 1
ATOM 931 C C . ASN A 1 120 ? 4.434 11.825 -9.436 1.00 90.38 120 ASN A C 1
ATOM 933 O O . ASN A 1 120 ? 5.589 11.969 -9.038 1.00 90.38 120 ASN A O 1
ATOM 937 N N . ALA A 1 121 ? 3.369 12.171 -8.706 1.00 89.19 121 ALA A N 1
ATOM 938 C CA . ALA A 1 121 ? 3.468 12.739 -7.366 1.00 89.19 121 ALA A CA 1
ATOM 939 C C . ALA A 1 121 ? 3.980 11.696 -6.364 1.00 89.19 121 ALA A C 1
ATOM 941 O O . ALA A 1 121 ? 4.907 11.977 -5.606 1.00 89.19 121 ALA A O 1
ATOM 942 N N . LEU A 1 122 ? 3.456 10.466 -6.421 1.00 90.38 122 LEU A N 1
ATOM 943 C CA . LEU A 1 122 ? 3.949 9.342 -5.617 1.00 90.38 122 LEU A CA 1
ATOM 944 C C . LEU A 1 122 ? 5.426 9.049 -5.904 1.00 90.38 122 LEU A C 1
ATOM 946 O O . LEU A 1 122 ? 6.220 8.879 -4.982 1.00 90.38 122 LEU A O 1
ATOM 950 N N . TRP A 1 123 ? 5.813 9.059 -7.181 1.00 90.50 123 TRP A N 1
ATOM 951 C CA . TRP A 1 123 ? 7.194 8.850 -7.601 1.00 90.50 123 TRP A CA 1
ATOM 952 C C . TRP A 1 123 ? 8.149 9.897 -7.025 1.00 90.50 123 TRP A C 1
ATOM 954 O O . TRP A 1 123 ? 9.233 9.555 -6.556 1.00 90.50 123 TRP A O 1
ATOM 964 N N . ALA A 1 124 ? 7.751 11.171 -7.019 1.00 88.44 124 ALA A N 1
ATOM 965 C CA . ALA A 1 124 ? 8.565 12.253 -6.469 1.00 88.44 124 ALA A CA 1
ATOM 966 C C . ALA A 1 124 ? 8.830 12.093 -4.960 1.00 88.44 124 ALA A C 1
ATOM 968 O O . ALA A 1 124 ? 9.862 12.544 -4.467 1.00 88.44 124 ALA A O 1
ATOM 969 N N . ARG A 1 125 ? 7.930 11.422 -4.228 1.00 87.50 125 ARG A N 1
ATOM 970 C CA . ARG A 1 125 ? 8.072 11.151 -2.788 1.00 87.50 125 ARG A CA 1
ATOM 971 C C . ARG A 1 125 ? 8.907 9.906 -2.468 1.00 87.50 125 ARG A C 1
ATOM 973 O O . ARG A 1 125 ? 9.194 9.672 -1.300 1.00 87.50 125 ARG A O 1
ATOM 980 N N . LEU A 1 126 ? 9.357 9.140 -3.468 1.00 87.12 126 LEU A N 1
ATOM 981 C CA . LEU A 1 126 ? 10.184 7.936 -3.278 1.00 87.12 126 LEU A CA 1
ATOM 982 C C . LEU A 1 126 ? 11.531 8.220 -2.584 1.00 87.12 126 LEU A C 1
ATOM 984 O O . LEU A 1 126 ? 12.112 7.330 -1.969 1.00 87.12 126 LEU A O 1
ATOM 988 N N . SER A 1 127 ? 12.020 9.460 -2.658 1.00 81.25 127 SER A N 1
ATOM 989 C CA . SER A 1 127 ? 13.239 9.910 -1.975 1.00 81.25 127 SER A CA 1
ATOM 990 C C . SER A 1 127 ? 13.070 10.109 -0.464 1.00 81.25 127 SER A C 1
ATOM 992 O O . SER A 1 127 ? 14.071 10.225 0.242 1.00 81.25 127 SER A O 1
ATOM 994 N N . VAL A 1 128 ? 11.833 10.159 0.043 1.00 84.06 128 VAL A N 1
ATOM 995 C CA . VAL A 1 128 ? 11.539 10.421 1.456 1.00 84.06 128 VAL A CA 1
ATOM 996 C C . VAL A 1 128 ? 11.741 9.148 2.271 1.00 84.06 128 VAL A C 1
ATOM 998 O O . VAL A 1 128 ? 10.927 8.229 2.200 1.00 84.06 128 VAL A O 1
ATOM 1001 N N . GLU A 1 129 ? 12.807 9.128 3.076 1.00 81.44 129 GLU A N 1
ATOM 1002 C CA . GLU A 1 129 ? 13.272 7.984 3.877 1.00 81.44 129 GLU A CA 1
ATOM 1003 C C . GLU A 1 129 ? 12.163 7.268 4.654 1.00 81.44 129 GLU A C 1
ATOM 1005 O O . GLU A 1 129 ? 12.057 6.044 4.631 1.00 81.44 129 GLU A O 1
ATOM 1010 N N . SER A 1 130 ? 11.303 8.037 5.310 1.00 81.38 130 SER A N 1
ATOM 1011 C CA . SER A 1 130 ? 10.278 7.509 6.201 1.00 81.38 130 SER A CA 1
ATOM 1012 C C . SER A 1 130 ? 9.143 6.765 5.499 1.00 81.38 130 SER A C 1
ATOM 1014 O O . SER A 1 130 ? 8.508 5.906 6.107 1.00 81.38 130 SER A O 1
ATOM 1016 N N . LEU A 1 131 ? 8.894 7.063 4.221 1.00 83.56 131 LEU A N 1
ATOM 1017 C CA . LEU A 1 131 ? 7.838 6.435 3.423 1.00 83.56 131 LEU A CA 1
ATOM 1018 C C . LEU A 1 131 ? 8.364 5.250 2.595 1.00 83.56 131 LEU A C 1
ATOM 1020 O O . LEU A 1 131 ? 7.569 4.440 2.106 1.00 83.56 131 LEU A O 1
ATOM 1024 N N . ARG A 1 132 ? 9.695 5.108 2.463 1.00 85.38 132 ARG A N 1
ATOM 1025 C CA . ARG A 1 132 ? 10.350 4.056 1.660 1.00 85.38 132 ARG A CA 1
ATOM 1026 C C . ARG A 1 132 ? 9.940 2.626 2.026 1.00 85.38 132 ARG A C 1
ATOM 1028 O O . ARG A 1 132 ? 9.853 1.825 1.110 1.00 85.38 132 ARG A O 1
ATOM 1035 N N . PRO A 1 133 ? 9.598 2.262 3.275 1.00 85.25 133 PRO A N 1
ATOM 1036 C CA . PRO A 1 133 ? 9.168 0.893 3.565 1.00 85.25 133 PRO A CA 1
ATOM 1037 C C . PRO A 1 133 ? 7.857 0.456 2.889 1.00 85.25 133 PRO A C 1
ATOM 1039 O O . PRO A 1 133 ? 7.616 -0.744 2.788 1.00 85.25 133 PRO A O 1
ATOM 1042 N N . HIS A 1 134 ? 6.995 1.393 2.473 1.00 87.94 134 HIS A N 1
ATOM 1043 C CA . HIS A 1 134 ? 5.645 1.099 1.957 1.00 87.94 134 HIS A CA 1
ATOM 1044 C C . HIS A 1 134 ? 5.427 1.637 0.540 1.00 87.94 134 HIS A C 1
ATOM 1046 O O . HIS A 1 134 ? 4.760 1.012 -0.284 1.00 87.94 134 HIS A O 1
ATOM 1052 N N . LEU A 1 135 ? 6.016 2.791 0.226 1.00 90.12 135 LEU A N 1
ATOM 1053 C CA . LEU A 1 135 ? 5.795 3.492 -1.035 1.00 90.12 135 LEU A CA 1
ATOM 1054 C C . LEU A 1 135 ? 6.230 2.691 -2.280 1.00 90.12 135 LEU A C 1
ATOM 1056 O O . LEU A 1 135 ? 5.461 2.660 -3.241 1.00 90.12 135 LEU A O 1
ATOM 1060 N N . PRO A 1 136 ? 7.382 1.987 -2.297 1.00 89.94 136 PRO A N 1
ATOM 1061 C CA . PRO A 1 136 ? 7.783 1.143 -3.419 1.00 89.94 136 PRO A CA 1
ATOM 1062 C C . PRO A 1 136 ? 6.790 0.015 -3.707 1.00 89.94 136 PRO A C 1
ATOM 1064 O O . PRO A 1 136 ? 6.588 -0.316 -4.873 1.00 89.94 136 PRO A O 1
ATOM 1067 N N . HIS A 1 137 ? 6.139 -0.552 -2.684 1.00 89.19 137 HIS A N 1
ATOM 1068 C CA . HIS A 1 137 ? 5.117 -1.590 -2.869 1.00 89.19 137 HIS A CA 1
ATOM 1069 C C . HIS A 1 137 ? 3.854 -1.029 -3.485 1.00 89.19 137 HIS A C 1
ATOM 1071 O O . HIS A 1 137 ? 3.354 -1.608 -4.446 1.00 89.19 137 HIS A O 1
ATOM 1077 N N . LEU A 1 138 ? 3.381 0.123 -3.002 1.00 90.19 138 LEU A N 1
ATOM 1078 C CA . LEU A 1 138 ? 2.244 0.798 -3.623 1.00 90.19 138 LEU A CA 1
ATOM 1079 C C . LEU A 1 138 ? 2.541 1.117 -5.093 1.00 90.19 138 LEU A C 1
ATOM 1081 O O . LEU A 1 138 ? 1.738 0.812 -5.975 1.00 90.19 138 LEU A O 1
ATOM 1085 N N . ILE A 1 139 ? 3.716 1.688 -5.371 1.00 91.50 139 ILE A N 1
ATOM 1086 C CA . ILE A 1 139 ? 4.133 2.005 -6.739 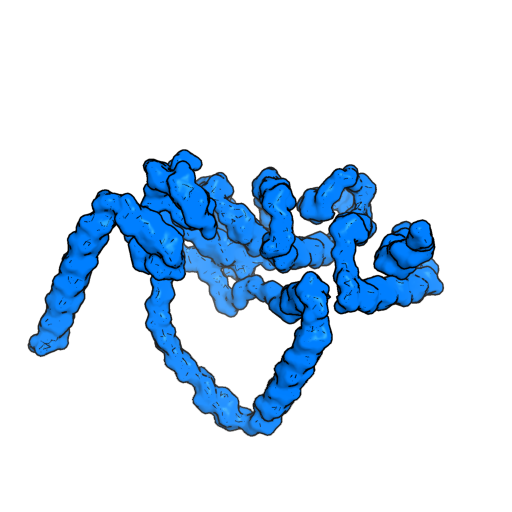1.00 91.50 139 ILE A CA 1
ATOM 1087 C C . ILE A 1 139 ? 4.184 0.726 -7.576 1.00 91.50 139 ILE A C 1
ATOM 1089 O O . ILE A 1 139 ? 3.665 0.734 -8.688 1.00 91.50 139 ILE A O 1
ATOM 1093 N N . ALA A 1 140 ? 4.727 -0.381 -7.062 1.00 89.69 140 ALA A N 1
ATOM 1094 C CA . ALA A 1 140 ? 4.788 -1.656 -7.780 1.00 89.69 140 ALA A CA 1
ATOM 1095 C C . ALA A 1 140 ? 3.394 -2.187 -8.170 1.00 89.69 140 ALA A C 1
ATOM 1097 O O . ALA A 1 140 ? 3.231 -2.707 -9.276 1.00 89.69 140 ALA A O 1
ATOM 1098 N N . LEU A 1 141 ? 2.385 -2.011 -7.309 1.00 88.31 141 LEU A N 1
ATOM 1099 C CA . LEU A 1 141 ? 0.991 -2.371 -7.602 1.00 88.31 141 LEU A CA 1
ATOM 1100 C C . LEU A 1 141 ? 0.366 -1.459 -8.670 1.00 88.31 141 LEU A C 1
ATOM 1102 O O . LEU A 1 141 ? -0.354 -1.937 -9.543 1.00 88.31 141 LEU A O 1
ATOM 1106 N N . LEU A 1 142 ? 0.682 -0.162 -8.642 1.00 89.44 142 LEU A N 1
ATOM 1107 C CA . LEU A 1 142 ? 0.217 0.826 -9.627 1.00 89.44 142 LEU A CA 1
ATOM 1108 C C . LEU A 1 142 ? 1.013 0.806 -10.942 1.00 89.44 142 LEU A C 1
ATOM 1110 O O . LEU A 1 142 ? 0.634 1.449 -11.924 1.00 89.44 142 LEU A O 1
ATOM 1114 N N . THR A 1 143 ? 2.156 0.117 -10.983 1.00 89.38 143 THR A N 1
ATOM 1115 C CA . THR A 1 143 ? 3.051 0.177 -12.139 1.00 89.38 143 THR A CA 1
ATOM 1116 C C . THR A 1 143 ? 2.404 -0.511 -13.336 1.00 89.38 143 THR A C 1
ATOM 1118 O O . THR A 1 143 ? 2.159 -1.719 -13.335 1.00 89.38 143 THR A O 1
ATOM 1121 N N . ARG A 1 144 ? 2.210 0.272 -14.395 1.00 86.00 144 ARG A N 1
ATOM 1122 C CA . ARG A 1 144 ? 1.805 -0.161 -15.730 1.00 86.00 144 ARG A CA 1
ATOM 1123 C C . ARG A 1 144 ? 2.957 0.083 -16.693 1.00 86.00 144 ARG A C 1
ATOM 1125 O O . ARG A 1 144 ? 3.894 0.818 -16.375 1.00 86.00 144 ARG A O 1
ATOM 1132 N N . ARG A 1 145 ? 2.872 -0.476 -17.898 1.00 81.25 145 ARG A N 1
ATOM 1133 C CA . ARG A 1 145 ? 3.912 -0.318 -18.926 1.00 81.25 145 ARG A CA 1
ATOM 1134 C C . ARG A 1 145 ? 4.189 1.151 -19.272 1.00 81.25 145 ARG A C 1
ATOM 1136 O O . ARG A 1 145 ? 5.342 1.527 -19.442 1.00 81.25 145 ARG A O 1
ATOM 1143 N N . GLU A 1 146 ? 3.166 2.010 -19.246 1.00 86.62 146 GLU A N 1
ATOM 1144 C CA . GLU A 1 146 ? 3.295 3.463 -19.464 1.00 86.62 146 GLU A CA 1
ATOM 1145 C C . GLU A 1 146 ? 4.196 4.171 -18.434 1.00 86.62 146 GLU A C 1
ATOM 1147 O O . GLU A 1 146 ? 4.858 5.173 -18.742 1.00 86.62 146 GLU A O 1
ATOM 1152 N N . HIS A 1 147 ? 4.246 3.628 -17.213 1.00 87.00 147 HIS A N 1
ATOM 1153 C CA . HIS A 1 147 ? 4.987 4.187 -16.095 1.00 87.00 147 HIS A CA 1
ATOM 1154 C C . HIS A 1 147 ? 6.469 3.798 -16.115 1.00 87.00 147 HIS A C 1
ATOM 1156 O O . HIS A 1 147 ? 7.273 4.472 -15.466 1.00 87.00 147 HIS A O 1
ATOM 1162 N N . VAL A 1 148 ? 6.860 2.761 -16.861 1.00 88.81 148 VAL A N 1
ATOM 1163 C CA . VAL A 1 148 ? 8.243 2.275 -16.916 1.00 88.81 148 VAL A CA 1
ATOM 1164 C C . VAL A 1 148 ? 9.003 3.029 -18.002 1.00 88.81 148 VAL A C 1
ATOM 1166 O O . VAL A 1 148 ? 9.022 2.662 -19.173 1.00 88.81 148 VAL A O 1
ATOM 1169 N N . ARG A 1 149 ? 9.631 4.137 -17.604 1.00 89.31 149 ARG A N 1
ATOM 1170 C CA . ARG A 1 149 ? 10.466 4.967 -18.482 1.00 89.31 149 ARG A CA 1
ATOM 1171 C C . ARG A 1 149 ? 11.948 4.772 -18.148 1.00 89.31 149 ARG A C 1
ATOM 1173 O O . ARG A 1 149 ? 12.266 4.610 -16.968 1.00 89.31 149 ARG A O 1
ATOM 1180 N N . PRO A 1 150 ? 12.873 4.854 -19.125 1.00 87.94 150 PRO A N 1
ATOM 1181 C CA . PRO A 1 150 ? 14.300 4.631 -18.879 1.00 87.94 150 PRO A CA 1
ATOM 1182 C C . PRO A 1 150 ? 14.880 5.477 -17.737 1.00 87.94 150 PRO A C 1
ATOM 1184 O O . PRO A 1 150 ? 15.621 4.953 -16.914 1.00 87.94 150 PRO A O 1
ATOM 1187 N N . TYR A 1 151 ? 14.479 6.749 -17.617 1.00 90.06 151 TYR A N 1
ATOM 1188 C CA . TYR A 1 151 ? 14.942 7.627 -16.534 1.00 90.06 151 TYR A CA 1
ATOM 1189 C C . TYR A 1 151 ? 14.501 7.150 -15.137 1.00 90.06 151 TYR A C 1
ATOM 1191 O O . TYR A 1 151 ? 15.238 7.304 -14.168 1.00 90.06 151 TYR A O 1
ATOM 1199 N N . ARG A 1 152 ? 13.316 6.531 -15.026 1.00 90.62 152 ARG A N 1
ATOM 1200 C CA . ARG A 1 152 ? 12.802 5.966 -13.769 1.00 90.62 152 ARG A CA 1
ATOM 1201 C C . ARG A 1 152 ? 13.527 4.689 -13.390 1.00 90.62 152 ARG A C 1
ATOM 1203 O O . ARG A 1 152 ? 13.821 4.487 -12.218 1.00 90.62 152 ARG A O 1
ATOM 1210 N N . VAL A 1 153 ? 13.831 3.856 -14.386 1.00 89.31 153 VAL A N 1
ATOM 1211 C CA . VAL A 1 153 ? 14.653 2.657 -14.195 1.00 89.31 153 VAL A CA 1
ATOM 1212 C C . VAL A 1 153 ? 16.020 3.060 -13.652 1.00 89.31 153 VAL A C 1
ATOM 1214 O O . VAL A 1 153 ? 16.422 2.554 -12.609 1.00 89.31 153 VAL A O 1
ATOM 1217 N N . SER A 1 154 ? 16.685 4.030 -14.288 1.00 90.00 154 SER A N 1
ATOM 1218 C CA . SER A 1 154 ? 17.961 4.554 -13.794 1.00 90.00 154 SER A CA 1
ATOM 1219 C C . SER A 1 154 ? 17.842 5.097 -12.369 1.00 90.00 154 SER A C 1
ATOM 1221 O O . SER A 1 154 ? 18.645 4.726 -11.522 1.00 90.00 154 SER A O 1
ATOM 1223 N N . ALA A 1 155 ? 16.810 5.894 -12.066 1.00 90.88 155 ALA A N 1
ATOM 1224 C CA . ALA A 1 155 ? 16.611 6.455 -10.729 1.00 90.88 155 ALA A CA 1
ATOM 1225 C C . ALA A 1 155 ? 16.432 5.381 -9.640 1.00 90.88 155 ALA A C 1
ATOM 1227 O O . ALA A 1 155 ? 17.030 5.494 -8.572 1.00 90.88 155 ALA A O 1
ATOM 1228 N N . VAL A 1 156 ? 15.659 4.319 -9.897 1.00 89.75 156 VAL A N 1
ATOM 1229 C CA . VAL A 1 156 ? 15.478 3.219 -8.929 1.00 89.75 156 VAL A CA 1
ATOM 1230 C C . VAL A 1 156 ? 16.765 2.436 -8.730 1.00 89.75 156 VAL A C 1
ATOM 1232 O O . VAL A 1 156 ? 17.092 2.091 -7.598 1.00 89.75 156 VAL A O 1
ATOM 1235 N N . LEU A 1 157 ? 17.519 2.182 -9.799 1.00 88.25 157 LEU A N 1
ATOM 1236 C CA . LEU A 1 157 ? 18.811 1.511 -9.687 1.00 88.25 157 LEU A CA 1
ATOM 1237 C C . LEU A 1 157 ? 19.806 2.361 -8.886 1.00 88.25 157 LEU A C 1
ATOM 1239 O O . LEU A 1 157 ? 20.472 1.832 -8.000 1.00 88.25 157 LEU A O 1
ATOM 1243 N N . THR A 1 158 ? 19.843 3.679 -9.103 1.00 89.88 158 THR A N 1
ATOM 1244 C CA . THR A 1 158 ? 20.644 4.597 -8.281 1.00 89.88 158 THR A CA 1
ATOM 1245 C C . THR A 1 158 ? 20.202 4.570 -6.813 1.00 89.88 158 THR A C 1
ATOM 1247 O O . THR A 1 158 ? 21.045 4.501 -5.917 1.00 89.88 158 THR A O 1
ATOM 1250 N N . LEU A 1 159 ? 18.895 4.549 -6.535 1.00 87.88 159 LEU A N 1
ATOM 1251 C CA . LEU A 1 159 ? 18.382 4.414 -5.167 1.00 87.88 159 LEU A CA 1
ATOM 1252 C C . LEU A 1 159 ? 18.789 3.081 -4.524 1.00 87.88 159 LEU A C 1
ATOM 1254 O O . LEU A 1 159 ? 19.217 3.082 -3.373 1.00 87.88 159 LEU A O 1
ATOM 1258 N N . GLN A 1 160 ? 18.744 1.973 -5.266 1.00 86.06 160 GLN A N 1
ATOM 1259 C CA . GLN A 1 160 ? 19.204 0.666 -4.789 1.00 86.06 160 GLN A CA 1
ATOM 1260 C C . GLN A 1 160 ? 20.706 0.666 -4.484 1.00 86.06 160 GLN A C 1
ATOM 1262 O O . GLN A 1 160 ? 21.122 0.088 -3.484 1.00 86.06 160 GLN A O 1
ATOM 1267 N N . THR A 1 161 ? 21.526 1.324 -5.311 1.00 85.62 161 THR A N 1
ATOM 1268 C CA . THR A 1 161 ? 22.968 1.449 -5.032 1.00 85.62 161 THR A CA 1
ATOM 1269 C C . THR A 1 161 ? 23.245 2.291 -3.789 1.00 85.62 161 THR A C 1
ATOM 1271 O O . THR A 1 161 ? 24.167 1.985 -3.040 1.00 85.62 161 THR A O 1
ATOM 1274 N N . ARG A 1 162 ? 22.421 3.315 -3.528 1.00 86.38 162 ARG A N 1
ATOM 1275 C CA . ARG A 1 162 ? 22.521 4.149 -2.325 1.00 86.38 162 ARG A CA 1
ATOM 1276 C C . ARG A 1 162 ? 22.050 3.410 -1.068 1.00 86.38 162 ARG A C 1
ATOM 1278 O O . ARG A 1 162 ? 22.604 3.627 0.004 1.00 86.38 162 ARG A O 1
ATOM 1285 N N . PHE A 1 163 ? 21.050 2.538 -1.203 1.00 83.06 163 PHE A N 1
ATOM 1286 C CA . PHE A 1 163 ? 20.432 1.801 -0.100 1.00 83.06 163 PHE A CA 1
ATOM 1287 C C . PHE A 1 163 ? 20.338 0.294 -0.402 1.00 83.06 163 PHE A C 1
ATOM 1289 O O . PHE A 1 163 ? 19.244 -0.238 -0.598 1.00 83.06 163 PHE A O 1
ATOM 1296 N N . PRO A 1 164 ? 21.465 -0.438 -0.392 1.00 75.06 164 PRO A N 1
ATOM 1297 C CA . PRO A 1 164 ? 21.494 -1.845 -0.805 1.00 75.06 164 PRO A CA 1
ATOM 1298 C C . PRO A 1 164 ? 20.736 -2.786 0.145 1.00 75.06 164 PRO A C 1
ATOM 1300 O O . PRO A 1 164 ? 20.310 -3.866 -0.256 1.00 75.06 164 PRO A O 1
ATOM 1303 N N . LEU A 1 165 ? 20.559 -2.380 1.407 1.00 76.56 165 LEU A N 1
ATOM 1304 C CA . LEU A 1 165 ? 19.939 -3.176 2.475 1.00 76.56 165 LEU A CA 1
ATOM 1305 C C . LEU A 1 165 ? 18.428 -2.943 2.628 1.00 76.56 165 LEU A C 1
ATOM 1307 O O . LEU A 1 165 ? 17.831 -3.454 3.585 1.00 76.56 165 LEU A O 1
ATOM 1311 N N . ASP A 1 166 ? 17.819 -2.150 1.749 1.00 79.38 166 ASP A N 1
ATOM 1312 C CA . ASP A 1 166 ? 16.395 -1.842 1.811 1.00 79.38 166 ASP A CA 1
ATOM 1313 C C . ASP A 1 166 ? 15.555 -3.013 1.255 1.00 79.38 166 ASP A C 1
ATOM 1315 O O . ASP A 1 166 ? 15.687 -3.357 0.079 1.00 79.38 166 ASP A O 1
ATOM 1319 N N . PRO A 1 167 ? 14.687 -3.653 2.066 1.00 80.00 167 PRO A N 1
ATOM 1320 C CA . PRO A 1 167 ? 13.848 -4.762 1.610 1.00 80.00 167 PRO A CA 1
ATOM 1321 C C . PRO A 1 167 ? 12.708 -4.337 0.675 1.00 80.00 167 PRO A C 1
ATOM 1323 O O . PRO A 1 167 ? 12.041 -5.197 0.095 1.00 80.00 167 PRO A O 1
ATOM 1326 N N . SER A 1 168 ? 12.441 -3.035 0.542 1.00 80.25 168 SER A N 1
ATOM 1327 C CA . SER A 1 168 ? 11.265 -2.536 -0.172 1.00 80.25 168 SER A CA 1
ATOM 1328 C C . SER A 1 168 ? 11.457 -2.385 -1.683 1.00 80.25 168 SER A C 1
ATOM 1330 O O . SER A 1 168 ? 10.563 -2.711 -2.467 1.00 80.25 168 SER A O 1
ATOM 1332 N N . LEU A 1 169 ? 12.648 -1.962 -2.099 1.00 85.81 169 LEU A N 1
ATOM 1333 C CA . LEU A 1 169 ? 13.019 -1.700 -3.489 1.00 85.81 169 LEU A CA 1
ATOM 1334 C C . LEU A 1 169 ? 13.090 -2.950 -4.391 1.00 85.81 169 LEU A C 1
ATOM 1336 O O . LEU A 1 169 ? 12.648 -2.851 -5.540 1.00 85.81 169 LEU A O 1
ATOM 1340 N N . PRO A 1 170 ? 13.555 -4.128 -3.919 1.00 84.75 170 PRO A N 1
ATOM 1341 C CA . PRO A 1 170 ? 13.570 -5.369 -4.699 1.00 84.75 170 PRO A CA 1
ATOM 1342 C C . PRO A 1 170 ? 12.254 -5.690 -5.417 1.00 84.75 170 PRO A C 1
ATOM 1344 O O . PRO A 1 170 ? 12.256 -6.036 -6.599 1.00 84.75 170 PRO A O 1
ATOM 1347 N N . GLY A 1 171 ? 11.116 -5.526 -4.731 1.00 83.12 171 GLY A N 1
ATOM 1348 C CA . GLY A 1 171 ? 9.797 -5.805 -5.307 1.00 83.12 171 GLY A CA 1
ATOM 1349 C C . GLY A 1 171 ? 9.453 -4.876 -6.474 1.00 83.12 171 GLY A C 1
ATOM 1350 O O . GLY A 1 171 ? 8.949 -5.324 -7.506 1.00 83.12 171 GLY A O 1
ATOM 1351 N N . LEU A 1 172 ? 9.794 -3.591 -6.350 1.00 88.81 172 LEU A N 1
ATOM 1352 C CA . LEU A 1 172 ? 9.593 -2.603 -7.406 1.00 88.81 172 LEU A CA 1
ATOM 1353 C C . LEU A 1 172 ? 10.512 -2.862 -8.609 1.00 88.81 172 LEU A C 1
ATOM 1355 O O . LEU A 1 172 ? 10.053 -2.833 -9.752 1.00 88.81 172 LEU A O 1
ATOM 1359 N N . ILE A 1 173 ? 11.789 -3.175 -8.362 1.00 88.44 173 ILE A N 1
ATOM 1360 C CA . ILE A 1 173 ? 12.765 -3.504 -9.414 1.00 88.44 173 ILE A CA 1
ATOM 1361 C C . ILE A 1 173 ? 12.308 -4.734 -10.198 1.00 88.44 173 ILE A C 1
ATOM 1363 O O . ILE A 1 173 ? 12.348 -4.722 -11.427 1.00 88.44 173 ILE A O 1
ATOM 1367 N N . GLN A 1 174 ? 11.809 -5.767 -9.515 1.00 85.50 174 GLN A N 1
ATOM 1368 C CA . GLN A 1 174 ? 11.289 -6.966 -10.167 1.00 85.50 174 GLN A CA 1
ATOM 1369 C C . GLN A 1 174 ? 10.063 -6.663 -11.042 1.00 85.50 174 GLN A C 1
ATOM 1371 O O . GLN A 1 174 ? 9.941 -7.178 -12.159 1.00 85.50 174 GLN A O 1
ATOM 1376 N N . LYS A 1 175 ? 9.170 -5.776 -10.587 1.00 87.25 175 LYS A N 1
ATOM 1377 C CA . LYS A 1 175 ? 8.040 -5.324 -11.406 1.00 87.25 175 LYS A CA 1
ATOM 1378 C C . LYS A 1 175 ? 8.518 -4.562 -12.645 1.00 87.25 175 LYS A C 1
ATOM 1380 O O . LYS A 1 175 ? 8.054 -4.841 -13.745 1.00 87.25 175 LYS A O 1
ATOM 1385 N N . PHE A 1 176 ? 9.492 -3.664 -12.499 1.00 88.88 176 PHE A N 1
ATOM 1386 C CA . PHE A 1 176 ? 10.072 -2.906 -13.616 1.00 88.88 176 PHE A CA 1
ATOM 1387 C C . PHE A 1 176 ? 10.790 -3.818 -14.613 1.00 88.88 176 PHE A C 1
ATOM 1389 O O . PHE A 1 176 ? 10.649 -3.652 -15.823 1.00 88.88 176 PHE A O 1
ATOM 1396 N N . ARG A 1 177 ? 11.500 -4.828 -14.108 1.00 86.31 177 ARG A N 1
ATOM 1397 C CA . ARG A 1 177 ? 12.162 -5.866 -14.900 1.00 86.31 177 ARG A CA 1
ATOM 1398 C C . ARG A 1 177 ? 11.177 -6.630 -15.780 1.00 86.31 177 ARG A C 1
ATOM 1400 O O . ARG A 1 177 ? 11.520 -6.950 -16.911 1.00 86.31 177 ARG A O 1
ATOM 1407 N N . THR A 1 178 ? 9.964 -6.883 -15.288 1.00 84.69 178 THR A N 1
ATOM 1408 C CA . THR A 1 178 ? 8.910 -7.566 -16.060 1.00 84.69 178 THR A CA 1
ATOM 1409 C C . THR A 1 178 ? 8.557 -6.794 -17.335 1.00 84.69 178 THR A C 1
ATOM 1411 O O . THR A 1 178 ? 8.285 -7.399 -18.363 1.00 84.69 178 THR A O 1
ATOM 1414 N N . PHE A 1 179 ? 8.613 -5.462 -17.301 1.00 83.94 179 PHE A N 1
ATOM 1415 C CA . PHE A 1 179 ? 8.348 -4.622 -18.473 1.00 83.94 179 PHE A CA 1
ATOM 1416 C C . PHE A 1 179 ? 9.613 -4.286 -19.277 1.00 83.94 179 PHE A C 1
ATOM 1418 O O . PHE A 1 179 ? 9.526 -3.952 -20.455 1.00 83.94 179 PHE A O 1
ATOM 1425 N N . TYR A 1 180 ? 10.795 -4.337 -18.656 1.00 83.25 180 TYR A N 1
ATOM 1426 C CA . TYR A 1 180 ? 12.036 -3.871 -19.274 1.00 83.25 180 TYR A CA 1
ATOM 1427 C C . TYR A 1 180 ? 13.254 -4.758 -18.934 1.00 83.25 180 TYR A C 1
ATOM 1429 O O . TYR A 1 180 ? 14.207 -4.303 -18.291 1.00 83.25 180 TYR A O 1
ATOM 1437 N N . PRO A 1 181 ? 13.256 -6.034 -19.371 1.00 78.75 181 PRO A N 1
ATOM 1438 C 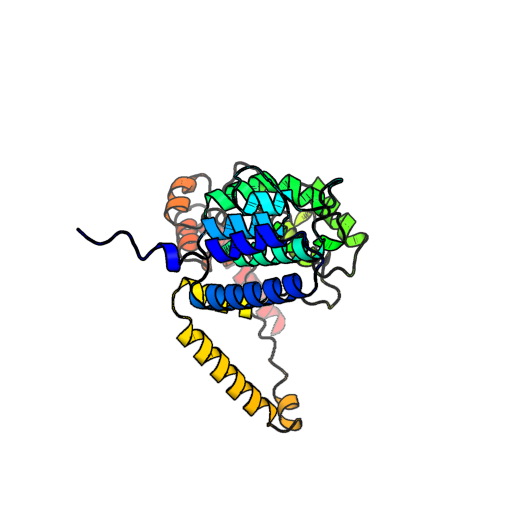CA . PRO A 1 181 ? 14.255 -7.024 -18.959 1.00 78.75 181 PRO A CA 1
ATOM 1439 C C . PRO A 1 181 ? 15.662 -6.747 -19.511 1.00 78.75 181 PRO A C 1
ATOM 1441 O O . PRO A 1 181 ? 16.646 -7.111 -18.877 1.00 78.75 181 PRO A O 1
ATOM 1444 N N . VAL A 1 182 ? 15.776 -6.068 -20.658 1.00 75.75 182 VAL A N 1
ATOM 1445 C CA . VAL A 1 182 ? 17.065 -5.809 -21.330 1.00 75.75 182 VAL A CA 1
ATOM 1446 C C . VAL A 1 182 ? 17.971 -4.887 -20.510 1.00 75.75 182 VAL A C 1
ATOM 1448 O O . VAL A 1 182 ? 19.181 -5.085 -20.480 1.00 75.75 182 VAL A O 1
ATOM 1451 N N . ARG A 1 183 ? 17.409 -3.886 -19.816 1.00 76.19 183 ARG A N 1
ATOM 1452 C CA . ARG A 1 183 ? 18.211 -2.951 -19.004 1.00 76.19 183 ARG A CA 1
ATOM 1453 C C . ARG A 1 183 ? 18.428 -3.392 -17.564 1.00 76.19 183 ARG A C 1
ATOM 1455 O O . ARG A 1 183 ? 19.262 -2.799 -16.890 1.00 76.19 183 ARG A O 1
ATOM 1462 N N . ILE A 1 184 ? 17.691 -4.392 -17.085 1.00 78.38 184 ILE A N 1
ATOM 1463 C CA . ILE A 1 184 ? 17.797 -4.877 -15.706 1.00 78.38 184 ILE A CA 1
ATOM 1464 C C . ILE A 1 184 ? 18.220 -6.355 -15.736 1.00 78.38 184 ILE A C 1
ATOM 1466 O O . ILE A 1 184 ? 17.362 -7.243 -15.704 1.00 78.38 184 ILE A O 1
ATOM 1470 N N . PRO A 1 185 ? 19.536 -6.645 -15.798 1.00 72.50 185 PRO A N 1
ATOM 1471 C CA . PRO A 1 185 ? 20.065 -8.006 -15.742 1.00 72.50 185 PRO A CA 1
ATOM 1472 C C . PRO A 1 185 ? 19.580 -8.821 -14.531 1.00 72.50 185 PRO A C 1
ATOM 1474 O O . PRO A 1 185 ? 19.260 -8.253 -13.481 1.00 72.50 185 PRO A O 1
ATOM 1477 N N . PRO A 1 186 ? 19.459 -10.160 -14.647 1.00 65.94 186 PRO A N 1
ATOM 1478 C CA . PRO A 1 186 ? 19.166 -11.043 -13.507 1.00 65.94 186 PRO A CA 1
ATOM 1479 C C . PRO A 1 186 ? 20.231 -10.894 -12.423 1.00 65.94 186 PRO A C 1
ATOM 1481 O O . PRO A 1 186 ? 21.416 -10.933 -12.726 1.00 65.94 186 PRO A O 1
ATOM 1484 N N . GLY A 1 187 ? 19.804 -10.695 -11.173 1.00 66.75 187 GLY A N 1
ATOM 1485 C CA . GLY A 1 187 ? 20.696 -10.559 -10.014 1.00 66.75 187 GLY A CA 1
ATOM 1486 C C . GLY A 1 187 ? 20.714 -9.173 -9.362 1.00 66.75 187 GLY A C 1
ATOM 1487 O O . GLY A 1 187 ? 21.065 -9.051 -8.191 1.00 66.75 187 GLY A O 1
ATOM 1488 N N . ILE A 1 188 ? 20.282 -8.129 -10.074 1.00 66.44 188 ILE A N 1
ATOM 1489 C CA . ILE A 1 188 ? 20.227 -6.764 -9.534 1.00 66.44 188 ILE A CA 1
ATOM 1490 C C . ILE A 1 188 ? 18.962 -6.590 -8.688 1.00 66.44 188 ILE A C 1
ATOM 1492 O O . ILE A 1 188 ? 17.857 -6.855 -9.159 1.00 66.44 188 ILE A O 1
ATOM 1496 N N . GLY A 1 189 ? 19.125 -6.118 -7.449 1.00 62.59 189 GLY A N 1
ATOM 1497 C CA . GLY A 1 189 ? 18.007 -5.876 -6.534 1.00 62.59 189 GLY A CA 1
ATOM 1498 C C . GLY A 1 189 ? 17.473 -7.132 -5.843 1.00 62.59 189 GLY A C 1
ATOM 1499 O O . GLY A 1 189 ? 16.351 -7.110 -5.357 1.00 62.59 189 GLY A O 1
ATOM 1500 N N . LEU A 1 190 ? 18.240 -8.227 -5.779 1.00 63.28 190 LEU A N 1
ATOM 1501 C CA . LEU A 1 190 ? 17.909 -9.341 -4.887 1.00 63.28 190 LEU A CA 1
ATOM 1502 C C . LEU A 1 190 ? 18.007 -8.854 -3.437 1.00 63.28 190 LEU A C 1
ATOM 1504 O O . LEU A 1 190 ? 19.048 -8.349 -3.017 1.00 63.28 190 LEU A O 1
ATOM 1508 N N . ALA A 1 191 ? 16.915 -8.985 -2.678 1.00 59.12 191 ALA A N 1
ATOM 1509 C CA . ALA A 1 191 ? 16.906 -8.648 -1.262 1.00 59.12 191 ALA A CA 1
ATOM 1510 C C . ALA A 1 191 ? 17.988 -9.480 -0.560 1.00 59.12 191 ALA A C 1
ATOM 1512 O O . ALA A 1 191 ? 17.913 -10.708 -0.554 1.00 59.12 191 ALA A O 1
ATOM 1513 N N . ALA A 1 192 ? 19.003 -8.821 0.003 1.00 55.09 192 ALA A N 1
ATOM 1514 C CA . ALA A 1 192 ? 20.093 -9.462 0.733 1.00 55.09 192 ALA A CA 1
ATOM 1515 C C . ALA A 1 192 ? 19.561 -10.124 2.021 1.00 55.09 192 ALA A C 1
ATOM 1517 O O . ALA A 1 192 ? 19.628 -9.554 3.107 1.00 55.09 192 ALA A O 1
ATOM 1518 N N . GLY A 1 193 ? 18.926 -11.291 1.889 1.00 52.56 193 GLY A N 1
ATOM 1519 C CA . GLY A 1 193 ? 18.382 -12.093 2.987 1.00 52.56 193 GLY A CA 1
ATOM 1520 C C . GLY A 1 193 ? 17.174 -11.502 3.726 1.00 52.56 193 GLY A C 1
ATOM 1521 O O . GLY A 1 193 ? 16.633 -12.162 4.613 1.00 52.56 193 GLY A O 1
ATOM 1522 N N . LYS A 1 194 ? 16.714 -10.288 3.394 1.00 57.62 194 LYS A N 1
ATOM 1523 C CA . LYS A 1 194 ? 15.526 -9.693 4.023 1.00 57.62 194 LYS A CA 1
ATOM 1524 C C . LYS A 1 194 ? 14.244 -10.127 3.318 1.00 57.62 194 LYS A C 1
ATOM 1526 O O . LYS A 1 194 ? 14.167 -10.167 2.093 1.00 57.62 194 LYS A O 1
ATOM 1531 N N . ARG A 1 195 ? 13.229 -10.440 4.127 1.00 57.78 195 ARG A N 1
ATOM 1532 C CA . ARG A 1 195 ? 11.892 -10.815 3.659 1.00 57.78 195 ARG A CA 1
ATOM 1533 C C . ARG A 1 195 ? 11.253 -9.644 2.910 1.00 57.78 195 ARG A C 1
ATOM 1535 O O . ARG A 1 195 ? 11.448 -8.489 3.288 1.00 57.78 195 ARG A O 1
ATOM 1542 N N . SER A 1 196 ? 10.497 -9.969 1.862 1.00 62.72 196 SER A N 1
ATOM 1543 C CA . SER A 1 196 ? 9.644 -9.018 1.155 1.00 62.72 196 SER A CA 1
ATOM 1544 C C . SER A 1 196 ? 8.706 -8.307 2.130 1.00 62.72 196 SER A C 1
ATOM 1546 O O . SER A 1 196 ? 8.444 -8.795 3.232 1.00 62.72 196 SER A O 1
ATOM 1548 N N . TYR A 1 197 ? 8.182 -7.158 1.712 1.00 72.94 197 TYR A N 1
ATOM 1549 C CA . TYR A 1 197 ? 7.171 -6.444 2.482 1.00 72.94 197 TYR A CA 1
ATOM 1550 C C . TYR A 1 197 ? 6.023 -7.353 2.878 1.00 72.94 197 TYR A C 1
ATOM 1552 O O . TYR A 1 197 ? 5.476 -8.091 2.056 1.00 72.94 197 TYR A O 1
ATOM 1560 N N . ARG A 1 198 ? 5.716 -7.307 4.170 1.00 75.06 198 ARG A N 1
ATOM 1561 C CA . ARG A 1 198 ? 4.667 -8.095 4.783 1.00 75.06 198 ARG A CA 1
ATOM 1562 C C . ARG A 1 198 ? 3.438 -7.211 4.885 1.00 75.06 198 ARG A C 1
ATOM 1564 O O . ARG A 1 198 ? 3.450 -6.225 5.616 1.00 75.06 198 ARG A O 1
ATOM 1571 N N . ILE A 1 199 ? 2.419 -7.579 4.125 1.00 78.88 199 ILE A N 1
ATOM 1572 C CA . ILE A 1 199 ? 1.069 -7.076 4.324 1.00 78.88 199 ILE A CA 1
ATOM 1573 C C . ILE A 1 199 ? 0.504 -7.803 5.547 1.00 78.88 199 ILE A C 1
ATOM 1575 O O . ILE A 1 199 ? 0.765 -8.996 5.741 1.00 78.88 199 ILE A O 1
ATOM 1579 N N . ASP A 1 200 ? -0.230 -7.083 6.390 1.00 83.25 200 ASP A N 1
ATOM 1580 C CA . ASP A 1 200 ? -0.930 -7.671 7.528 1.00 83.25 200 ASP A CA 1
ATOM 1581 C C . ASP A 1 200 ? -2.145 -8.454 7.008 1.00 83.25 200 ASP A C 1
ATOM 1583 O O . ASP A 1 200 ? -3.261 -7.944 6.911 1.00 83.25 200 ASP A O 1
ATOM 1587 N N . GLU A 1 201 ? -1.898 -9.705 6.610 1.00 82.38 201 GLU A N 1
ATOM 1588 C CA . GLU A 1 201 ? -2.914 -10.620 6.070 1.00 82.38 201 GLU A CA 1
ATOM 1589 C C . GLU A 1 201 ? -4.068 -10.843 7.052 1.00 82.38 201 GLU A C 1
ATOM 1591 O O . GLU A 1 201 ? -5.215 -10.950 6.631 1.00 82.38 201 GLU A O 1
ATOM 1596 N N . ASP A 1 202 ? -3.788 -10.849 8.357 1.00 86.06 202 ASP A N 1
ATOM 1597 C CA . ASP A 1 202 ? -4.812 -11.003 9.395 1.00 86.06 202 ASP A CA 1
ATOM 1598 C C . ASP A 1 202 ? -5.782 -9.813 9.390 1.00 86.06 202 ASP A C 1
ATOM 1600 O O . ASP A 1 202 ? -6.999 -9.997 9.411 1.00 86.06 202 ASP A O 1
ATOM 1604 N N . TRP A 1 203 ? -5.257 -8.587 9.260 1.00 86.44 203 TRP A N 1
ATOM 1605 C CA . TRP A 1 203 ? -6.086 -7.387 9.131 1.00 86.44 203 TRP A CA 1
ATOM 1606 C C . TRP A 1 203 ? -6.894 -7.417 7.833 1.00 86.44 203 TRP A C 1
ATOM 1608 O O . TRP A 1 203 ? -8.092 -7.141 7.843 1.00 86.44 203 TRP A O 1
ATOM 1618 N N . LYS A 1 204 ? -6.262 -7.808 6.716 1.00 86.75 204 LYS A N 1
ATOM 1619 C CA . LYS A 1 204 ? -6.933 -7.917 5.415 1.00 86.75 204 LYS A CA 1
ATOM 1620 C C . LYS A 1 204 ? -8.087 -8.919 5.463 1.00 86.75 204 LYS A C 1
ATOM 1622 O O . LYS A 1 204 ? -9.168 -8.601 4.982 1.00 86.75 204 LYS A O 1
ATOM 1627 N N . ARG A 1 205 ? -7.882 -10.096 6.063 1.00 86.81 205 ARG A N 1
ATOM 1628 C CA . ARG A 1 205 ? -8.919 -11.127 6.233 1.00 86.81 205 ARG A CA 1
ATOM 1629 C C . ARG A 1 205 ? -10.066 -10.636 7.107 1.00 86.81 205 ARG A C 1
ATOM 1631 O O . ARG A 1 205 ? -11.216 -10.789 6.707 1.00 86.81 205 ARG A O 1
ATOM 1638 N N . LYS A 1 206 ? -9.765 -9.998 8.243 1.00 86.69 206 LYS A N 1
ATOM 1639 C CA . LYS A 1 206 ? -10.794 -9.421 9.117 1.00 86.69 206 LYS A CA 1
ATOM 1640 C C . LYS A 1 206 ? -11.623 -8.369 8.379 1.00 86.69 206 LYS A C 1
ATOM 1642 O O . LYS A 1 206 ? -12.845 -8.412 8.415 1.00 86.69 206 LYS A O 1
ATOM 1647 N N . ALA A 1 207 ? -10.972 -7.460 7.658 1.00 85.38 207 ALA A N 1
ATOM 1648 C CA . ALA A 1 207 ? -11.658 -6.431 6.881 1.00 85.38 207 ALA A CA 1
ATOM 1649 C C . ALA A 1 207 ? -12.510 -7.014 5.733 1.00 85.38 207 ALA A C 1
ATOM 1651 O O . ALA A 1 207 ? -13.602 -6.512 5.477 1.00 85.38 207 ALA A O 1
ATOM 1652 N N . GLN A 1 208 ? -12.064 -8.095 5.077 1.00 85.12 208 GLN A N 1
ATOM 1653 C CA . GLN A 1 208 ? -12.894 -8.830 4.108 1.00 85.12 208 GLN A CA 1
ATOM 1654 C C . GLN A 1 208 ? -14.119 -9.451 4.776 1.00 85.12 208 GLN A C 1
ATOM 1656 O O . GLN A 1 208 ? -15.222 -9.301 4.266 1.00 85.12 208 GLN A O 1
ATOM 1661 N N . ALA A 1 209 ? -13.942 -10.087 5.934 1.00 86.25 209 ALA A N 1
ATOM 1662 C CA . ALA A 1 209 ? -15.040 -10.684 6.684 1.00 86.25 209 ALA A CA 1
ATOM 1663 C C . ALA A 1 209 ? -16.093 -9.646 7.103 1.00 86.25 209 ALA A C 1
ATOM 1665 O O . ALA A 1 209 ? -17.282 -9.915 6.959 1.00 86.25 209 ALA A O 1
ATOM 1666 N N . ILE A 1 210 ? -15.669 -8.451 7.540 1.00 86.19 210 ILE A N 1
ATOM 1667 C CA . ILE A 1 210 ? -16.575 -7.331 7.853 1.00 86.19 210 ILE A CA 1
ATOM 1668 C C . ILE A 1 210 ? -17.344 -6.904 6.600 1.00 86.19 210 ILE A C 1
ATOM 1670 O O . ILE A 1 210 ? -18.565 -6.798 6.634 1.00 86.19 210 ILE A O 1
ATOM 1674 N N . ARG A 1 211 ? -16.650 -6.717 5.470 1.00 82.25 211 ARG A N 1
ATOM 1675 C CA . ARG A 1 211 ? -17.289 -6.329 4.204 1.00 82.25 211 ARG A CA 1
ATOM 1676 C C . ARG A 1 211 ? -18.308 -7.362 3.717 1.00 82.25 211 ARG A C 1
ATOM 1678 O O . ARG A 1 211 ? -19.325 -6.988 3.141 1.00 82.25 211 ARG A O 1
ATOM 1685 N N . ASP A 1 212 ? -18.019 -8.641 3.929 1.00 83.19 212 ASP A N 1
ATOM 1686 C CA . ASP A 1 212 ? -18.866 -9.753 3.505 1.00 83.19 212 ASP A CA 1
ATOM 1687 C C . ASP A 1 212 ? -19.974 -10.094 4.524 1.00 83.19 212 ASP A C 1
ATOM 1689 O O . ASP A 1 212 ? -20.775 -10.991 4.266 1.00 83.19 212 ASP A O 1
ATOM 1693 N N . GLY A 1 213 ? -20.011 -9.420 5.683 1.00 82.00 213 GLY A N 1
ATOM 1694 C CA . GLY A 1 213 ? -20.948 -9.699 6.778 1.00 82.00 213 GLY A CA 1
ATOM 1695 C C . GLY A 1 213 ? -20.700 -11.029 7.506 1.00 82.00 213 GLY A C 1
ATOM 1696 O O . GLY A 1 213 ? -21.563 -11.497 8.240 1.00 82.00 213 GLY A O 1
ATOM 1697 N N . ARG A 1 214 ? -19.532 -11.658 7.315 1.00 83.81 214 ARG A N 1
ATOM 1698 C CA . ARG A 1 214 ? -19.158 -12.978 7.865 1.00 83.81 214 ARG A CA 1
ATOM 1699 C C . ARG A 1 214 ? -18.156 -12.864 9.014 1.00 83.81 214 ARG A C 1
ATOM 1701 O O . ARG A 1 214 ? -17.169 -13.599 9.073 1.00 83.81 214 ARG A O 1
ATOM 1708 N N . LEU A 1 215 ? -18.360 -11.896 9.906 1.00 80.38 215 LEU A N 1
ATOM 1709 C CA . LEU A 1 215 ? -17.427 -11.637 11.005 1.00 80.38 215 LEU A CA 1
ATOM 1710 C C . LEU A 1 215 ? -17.358 -12.816 11.989 1.00 80.38 215 LEU A C 1
ATOM 1712 O O . LEU A 1 215 ? -16.263 -13.241 12.348 1.00 80.38 215 LEU A O 1
ATOM 1716 N N . GLU A 1 216 ? -18.508 -13.382 12.359 1.00 78.88 216 GLU A N 1
ATOM 1717 C CA . GLU A 1 216 ? -18.601 -14.489 13.323 1.00 78.88 216 GLU A CA 1
ATOM 1718 C C . GLU A 1 216 ? -17.845 -15.738 12.845 1.00 78.88 216 GLU A C 1
ATOM 1720 O O . GLU A 1 216 ? -17.098 -16.352 13.605 1.00 78.88 216 GLU A O 1
ATOM 1725 N N . GLU A 1 217 ? -17.965 -16.074 11.557 1.00 80.50 217 GLU A N 1
ATOM 1726 C CA . GLU A 1 217 ? -17.228 -17.185 10.943 1.00 80.50 217 GLU A CA 1
ATOM 1727 C C . GLU A 1 217 ? -15.713 -16.947 10.990 1.00 80.50 217 GLU A C 1
ATOM 1729 O O . GLU A 1 217 ? -14.933 -17.854 11.280 1.00 80.50 217 GLU A O 1
ATOM 1734 N N . HIS A 1 218 ? -15.272 -15.712 10.733 1.00 82.12 218 HIS A N 1
ATOM 1735 C CA . HIS A 1 218 ? -13.857 -15.367 10.805 1.00 82.12 218 HIS A CA 1
ATOM 1736 C C . HIS A 1 218 ? -13.308 -15.489 12.232 1.00 82.12 218 HIS A C 1
ATOM 1738 O O . HIS A 1 218 ? -12.207 -16.009 12.416 1.00 82.12 218 HIS A O 1
ATOM 1744 N N . GLU A 1 219 ? -14.062 -15.047 13.238 1.00 83.31 219 GLU A N 1
ATOM 1745 C CA . GLU A 1 219 ? -13.665 -15.161 14.644 1.00 83.31 219 GLU A CA 1
ATOM 1746 C C . GLU A 1 219 ? -13.546 -16.625 15.091 1.00 83.31 219 GLU A C 1
ATOM 1748 O O . GLU A 1 219 ? -12.561 -16.981 15.744 1.00 83.31 219 GLU A O 1
ATOM 1753 N N . GLN A 1 220 ? -14.472 -17.489 14.661 1.00 84.56 220 GLN A N 1
ATOM 1754 C CA . GLN A 1 220 ? -14.406 -18.935 14.907 1.00 84.56 220 GLN A CA 1
ATOM 1755 C C . GLN A 1 220 ? -13.149 -19.557 14.286 1.00 84.56 220 GLN A C 1
ATOM 1757 O O . GLN A 1 220 ? -12.389 -20.236 14.976 1.00 84.56 220 GLN A O 1
ATOM 1762 N N . LEU A 1 221 ? -12.864 -19.255 13.015 1.00 82.81 221 LEU A N 1
ATOM 1763 C CA . LEU A 1 221 ? -11.673 -19.757 12.319 1.00 82.81 221 LEU A CA 1
ATOM 1764 C C . LEU A 1 221 ? -10.368 -19.301 12.985 1.00 82.81 221 LEU A C 1
ATOM 1766 O O . LEU A 1 221 ? -9.408 -20.068 13.082 1.00 82.81 221 LEU A O 1
ATOM 1770 N N . VAL A 1 222 ? -10.313 -18.051 13.452 1.00 84.50 222 VAL A N 1
ATOM 1771 C CA . VAL A 1 222 ? -9.143 -17.522 14.163 1.00 84.50 222 VAL A CA 1
ATOM 1772 C C . VAL A 1 222 ? -8.934 -18.257 15.487 1.00 84.50 222 VAL A C 1
ATOM 1774 O O . VAL A 1 222 ? -7.793 -18.562 15.842 1.00 84.50 222 VAL A O 1
ATOM 1777 N N . GLU A 1 223 ? -10.006 -18.561 16.214 1.00 84.12 223 GLU A N 1
ATOM 1778 C CA . GLU A 1 223 ? -9.917 -19.282 17.482 1.00 84.12 223 GLU A CA 1
ATOM 1779 C C . GLU A 1 223 ? -9.507 -20.749 17.282 1.00 84.12 223 GLU A C 1
ATOM 1781 O O . GLU A 1 223 ? -8.607 -21.240 17.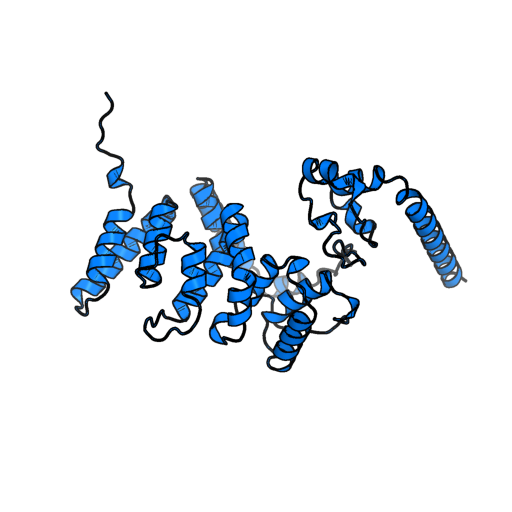967 1.00 84.12 223 GLU A O 1
ATOM 1786 N N . GLU A 1 224 ? -10.049 -21.417 16.264 1.00 84.38 224 GLU A N 1
ATOM 1787 C CA . GLU A 1 224 ? -9.609 -22.753 15.851 1.00 84.38 224 GLU A CA 1
ATOM 1788 C C . GLU A 1 224 ? -8.122 -22.773 15.465 1.00 84.38 224 GLU A C 1
ATOM 1790 O O . GLU A 1 224 ? -7.371 -23.657 15.886 1.00 84.38 224 GLU A O 1
ATOM 1795 N N . GLU A 1 225 ? -7.644 -21.783 14.703 1.00 83.00 225 GLU A N 1
ATOM 1796 C CA . GLU A 1 225 ? -6.224 -21.670 14.361 1.00 83.00 225 GLU A CA 1
ATOM 1797 C C . GLU A 1 225 ? -5.333 -21.509 15.601 1.00 83.00 225 GLU A C 1
ATOM 1799 O O . GLU A 1 225 ? -4.240 -22.087 15.652 1.00 83.00 225 GLU A O 1
ATOM 1804 N N . LYS A 1 226 ? -5.765 -20.730 16.601 1.00 82.69 226 LYS A N 1
ATOM 1805 C CA . LYS A 1 226 ? -5.025 -20.583 17.864 1.00 82.69 226 LYS A CA 1
ATOM 1806 C C . LYS A 1 226 ? -4.973 -21.902 18.626 1.00 82.69 226 LYS A C 1
ATOM 1808 O O . LYS A 1 226 ? -3.894 -22.278 19.083 1.00 82.69 226 LYS A O 1
ATOM 1813 N N . GLN A 1 227 ? -6.091 -22.623 18.714 1.00 80.38 227 GLN A N 1
ATOM 1814 C CA . GLN A 1 227 ? -6.154 -23.929 19.377 1.00 80.38 227 GLN A CA 1
ATOM 1815 C C . GLN A 1 227 ? -5.242 -24.955 18.689 1.00 80.38 227 GLN A C 1
ATOM 1817 O O . GLN A 1 227 ? -4.487 -25.665 19.357 1.00 80.38 227 GLN A O 1
ATOM 1822 N N . ARG A 1 228 ? -5.212 -24.971 17.350 1.00 78.56 228 ARG A N 1
ATOM 1823 C CA . ARG A 1 228 ? -4.302 -25.832 16.573 1.00 78.56 228 ARG A CA 1
ATOM 1824 C C . ARG A 1 228 ? -2.833 -25.493 16.823 1.00 78.56 228 ARG A C 1
ATOM 1826 O O . ARG A 1 228 ? -2.041 -26.389 17.108 1.00 78.56 228 ARG A O 1
ATOM 1833 N N . LYS A 1 229 ? -2.465 -24.207 16.784 1.00 77.44 229 LYS A N 1
ATOM 1834 C CA . LYS A 1 229 ? -1.084 -23.753 17.048 1.00 77.44 229 LYS A CA 1
ATOM 1835 C C . LYS A 1 229 ? -0.654 -24.023 18.493 1.00 77.44 229 LYS A C 1
ATOM 1837 O O . LYS A 1 229 ? 0.509 -24.355 18.730 1.00 77.44 229 LYS A O 1
ATOM 1842 N N . ALA A 1 230 ? -1.568 -23.921 19.458 1.00 74.06 230 ALA A N 1
ATOM 1843 C CA . ALA A 1 230 ? -1.309 -24.291 20.847 1.00 74.06 230 ALA A CA 1
ATOM 1844 C C . ALA A 1 230 ? -1.019 -25.798 20.982 1.00 74.06 230 ALA A C 1
ATOM 1846 O O . ALA A 1 230 ? -0.042 -26.171 21.632 1.00 74.06 230 ALA A O 1
ATOM 1847 N N . GLY A 1 231 ? -1.784 -26.649 20.288 1.00 68.88 231 GLY A N 1
ATOM 1848 C CA . GLY A 1 231 ? -1.544 -28.096 20.219 1.00 68.88 231 GLY A CA 1
ATOM 1849 C C . GLY A 1 231 ? -0.207 -28.470 19.565 1.00 68.88 231 GLY A C 1
ATOM 1850 O O . GLY A 1 231 ? 0.539 -29.285 20.101 1.00 68.88 231 GLY A O 1
ATOM 1851 N N . GLU A 1 232 ? 0.164 -27.820 18.459 1.00 65.56 232 GLU A N 1
ATOM 1852 C CA . GLU A 1 232 ? 1.471 -28.014 17.803 1.00 65.56 232 GLU A CA 1
ATOM 1853 C C . GLU A 1 232 ? 2.644 -27.521 18.668 1.00 65.56 232 GLU A C 1
ATOM 1855 O O . GLU A 1 232 ? 3.752 -28.069 18.620 1.00 65.56 232 GLU A O 1
ATOM 1860 N N . THR A 1 233 ? 2.409 -26.499 19.499 1.00 61.25 233 THR A N 1
ATOM 1861 C CA . THR A 1 233 ? 3.434 -25.955 20.397 1.00 61.25 233 THR A CA 1
ATOM 1862 C C . THR A 1 233 ? 3.707 -26.873 21.601 1.00 61.25 233 THR A C 1
ATOM 1864 O O . THR A 1 233 ? 4.791 -26.806 22.184 1.00 61.25 233 THR A O 1
ATOM 1867 N N . ALA A 1 234 ? 2.785 -27.781 21.927 1.00 59.09 234 ALA A N 1
ATOM 1868 C CA . ALA A 1 234 ? 2.955 -28.802 22.961 1.00 59.09 234 ALA A CA 1
ATOM 1869 C C . ALA A 1 234 ? 3.757 -30.034 22.491 1.00 59.09 234 ALA A C 1
ATOM 1871 O O . ALA A 1 234 ? 4.181 -30.840 23.320 1.00 59.09 234 ALA A O 1
ATOM 1872 N N . LEU A 1 235 ? 4.014 -30.182 21.183 1.00 59.03 235 LEU A N 1
ATOM 1873 C CA . LEU A 1 235 ? 4.825 -31.285 20.659 1.00 59.03 235 LEU A CA 1
ATOM 1874 C C . LEU A 1 235 ? 6.315 -31.094 21.006 1.00 59.03 235 LEU A C 1
ATOM 1876 O O . LEU A 1 235 ? 6.845 -29.982 20.832 1.00 59.03 235 LEU A O 1
ATOM 1880 N N . PRO A 1 236 ? 7.012 -32.156 21.462 1.00 54.41 236 PRO A N 1
ATOM 1881 C CA . PRO A 1 236 ? 8.406 -32.083 21.879 1.00 54.41 236 PRO A CA 1
ATOM 1882 C C . PRO A 1 236 ? 9.310 -31.609 20.732 1.00 54.41 236 PRO A C 1
ATOM 1884 O O . PRO A 1 236 ? 9.193 -32.035 19.584 1.00 54.41 236 PRO A O 1
ATOM 1887 N N . ILE A 1 237 ? 10.270 -30.741 21.067 1.00 57.66 237 ILE A N 1
ATOM 1888 C CA . ILE A 1 237 ? 11.195 -30.041 20.147 1.00 57.66 237 ILE A CA 1
ATOM 1889 C C . ILE A 1 237 ? 11.880 -30.990 19.138 1.00 57.66 237 ILE A C 1
ATOM 1891 O O . ILE A 1 237 ? 12.207 -30.589 18.020 1.00 57.66 237 ILE A O 1
ATOM 1895 N N . ARG A 1 238 ? 12.053 -32.267 19.504 1.00 51.88 238 ARG A N 1
ATOM 1896 C CA . ARG A 1 238 ? 12.685 -33.308 18.680 1.00 51.88 238 ARG A CA 1
ATOM 1897 C C . ARG A 1 238 ? 11.905 -33.649 17.404 1.00 51.88 238 ARG A C 1
ATOM 1899 O O . ARG A 1 238 ? 12.527 -34.008 16.408 1.00 51.88 238 ARG A O 1
ATOM 1906 N N . GLU A 1 239 ? 10.584 -33.494 17.409 1.00 53.69 239 GLU A N 1
ATOM 1907 C CA . GLU A 1 239 ? 9.719 -33.799 16.260 1.00 53.69 239 GLU A CA 1
ATOM 1908 C C . GLU A 1 239 ? 9.649 -32.627 15.265 1.00 53.69 239 GLU A C 1
ATOM 1910 O O . GLU A 1 239 ? 9.584 -32.825 14.051 1.00 53.69 239 GLU A O 1
ATOM 1915 N N . ARG A 1 240 ? 9.816 -31.386 15.750 1.00 50.88 240 ARG A N 1
ATOM 1916 C CA . ARG A 1 240 ? 9.850 -30.179 14.900 1.00 50.88 240 ARG A CA 1
ATOM 1917 C C . ARG A 1 240 ? 11.069 -30.111 13.984 1.00 50.88 240 ARG A C 1
ATOM 1919 O O . ARG A 1 240 ? 10.991 -29.530 12.905 1.00 50.88 240 ARG A O 1
ATOM 1926 N N . LEU A 1 241 ? 12.187 -30.716 14.391 1.00 53.72 241 LEU A N 1
ATOM 1927 C CA . LEU A 1 241 ? 13.414 -30.769 13.590 1.00 53.72 241 LEU A CA 1
ATOM 1928 C C . LEU A 1 241 ? 13.350 -31.815 12.462 1.00 53.72 241 LEU A C 1
ATOM 1930 O O . LEU A 1 241 ? 14.078 -31.682 11.480 1.00 53.72 241 LEU A O 1
ATOM 1934 N N . GLN A 1 242 ? 12.471 -32.821 12.554 1.00 51.75 242 GLN A N 1
ATOM 1935 C CA . GLN A 1 242 ? 12.357 -33.872 11.532 1.00 51.75 242 GLN A CA 1
ATOM 1936 C C . GLN A 1 242 ? 11.452 -33.477 10.352 1.00 51.75 242 GLN A C 1
ATOM 1938 O O . GLN A 1 242 ? 11.629 -33.979 9.245 1.00 51.75 242 GLN A O 1
ATOM 1943 N N . ILE A 1 243 ? 10.539 -32.517 10.538 1.00 52.28 243 ILE A N 1
ATOM 1944 C CA . ILE A 1 243 ? 9.545 -32.119 9.517 1.00 52.28 243 ILE A CA 1
ATOM 1945 C C . ILE A 1 243 ? 10.100 -31.048 8.535 1.00 52.28 243 ILE A C 1
ATOM 1947 O O . ILE A 1 243 ? 9.449 -30.626 7.580 1.00 52.28 243 ILE A O 1
ATOM 1951 N N . GLY A 1 244 ? 11.359 -30.633 8.691 1.00 48.78 244 GLY A N 1
ATOM 1952 C CA . GLY A 1 244 ? 11.919 -29.439 8.047 1.00 48.78 244 GLY A CA 1
ATOM 1953 C C . GLY A 1 244 ? 12.760 -29.615 6.778 1.00 48.78 244 GLY A C 1
ATOM 1954 O O 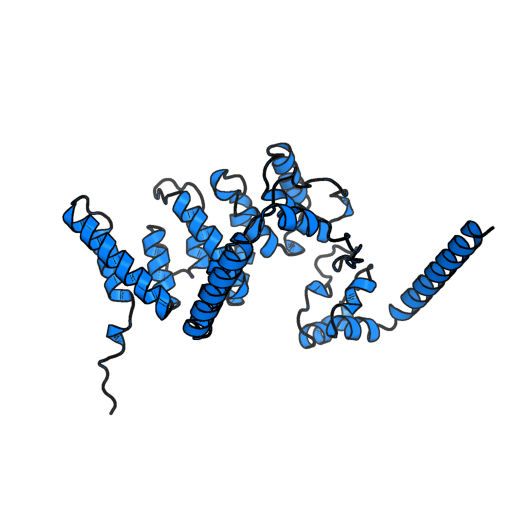. GLY A 1 244 ? 13.592 -28.756 6.508 1.00 48.78 244 GLY A O 1
ATOM 1955 N N . ARG A 1 245 ? 12.595 -30.670 5.973 1.00 44.75 245 ARG A N 1
ATOM 1956 C CA . ARG A 1 245 ? 13.090 -30.672 4.578 1.00 44.75 245 ARG A CA 1
ATOM 1957 C C . ARG A 1 245 ? 11.933 -30.960 3.633 1.00 44.75 245 ARG A C 1
ATOM 1959 O O . ARG A 1 245 ? 11.833 -32.038 3.051 1.00 44.75 245 ARG A O 1
ATOM 1966 N N . LYS A 1 246 ? 11.073 -29.955 3.424 1.00 46.69 246 LYS A N 1
ATOM 1967 C CA . LYS A 1 246 ? 10.311 -29.879 2.172 1.00 46.69 246 LYS A CA 1
ATOM 1968 C C . LYS A 1 246 ? 11.349 -29.910 1.055 1.00 46.69 246 LYS A C 1
ATOM 1970 O O . LYS A 1 246 ? 12.058 -28.928 0.848 1.00 46.69 246 LYS A O 1
ATOM 1975 N N . LYS A 1 247 ? 11.465 -31.055 0.371 1.00 41.97 247 LYS A N 1
ATOM 1976 C CA . LYS A 1 247 ? 12.074 -31.124 -0.957 1.00 41.97 247 LYS A CA 1
ATOM 1977 C C . LYS A 1 247 ? 11.522 -29.918 -1.706 1.00 41.97 247 LYS A C 1
ATOM 1979 O O . LYS A 1 247 ? 10.303 -29.822 -1.861 1.00 41.97 247 LYS A O 1
ATOM 1984 N N . GLN A 1 248 ? 12.391 -28.989 -2.104 1.00 42.91 248 GLN A N 1
ATOM 1985 C CA . GLN A 1 248 ? 12.062 -28.057 -3.168 1.00 42.91 248 GLN A CA 1
ATOM 1986 C C . GLN A 1 248 ? 11.660 -28.948 -4.338 1.00 42.91 248 GLN A C 1
ATOM 1988 O O . GLN A 1 248 ? 12.498 -29.475 -5.064 1.00 42.91 248 GLN A O 1
ATOM 1993 N N . ARG A 1 249 ? 10.356 -29.193 -4.485 1.00 38.12 249 ARG A N 1
ATOM 1994 C CA . ARG A 1 249 ? 9.821 -29.447 -5.804 1.00 38.12 249 ARG A CA 1
ATOM 1995 C C . ARG A 1 249 ? 10.273 -28.217 -6.567 1.00 38.12 249 ARG A C 1
ATOM 1997 O O . ARG A 1 249 ? 9.868 -27.111 -6.216 1.00 38.12 249 ARG A O 1
ATOM 2004 N N . LEU A 1 250 ? 11.171 -28.413 -7.526 1.00 40.19 250 LEU A N 1
ATOM 2005 C CA . LEU A 1 250 ? 11.308 -27.516 -8.659 1.00 40.19 250 LEU A CA 1
ATOM 2006 C C . LEU A 1 250 ? 9.914 -27.469 -9.289 1.00 40.19 250 LEU A C 1
ATOM 2008 O O . LEU A 1 250 ? 9.594 -28.237 -10.192 1.00 40.19 250 LEU A O 1
ATOM 2012 N N . ALA A 1 251 ? 9.031 -26.657 -8.709 1.00 38.53 251 ALA A N 1
ATOM 2013 C CA . ALA A 1 251 ? 7.868 -26.176 -9.399 1.00 38.53 251 ALA A CA 1
ATOM 2014 C C . ALA A 1 251 ? 8.479 -25.437 -10.576 1.00 38.53 251 ALA A C 1
ATOM 2016 O O . ALA A 1 251 ? 9.232 -24.480 -10.398 1.00 38.53 251 ALA A O 1
ATOM 2017 N N . TYR A 1 252 ? 8.270 -25.977 -11.768 1.00 46.91 252 TYR A N 1
ATOM 2018 C CA . TYR A 1 252 ? 8.537 -25.245 -12.983 1.00 46.91 252 TYR A CA 1
ATOM 2019 C C . TYR A 1 252 ? 7.539 -24.082 -12.972 1.00 46.91 252 TYR A C 1
ATOM 2021 O O . TYR A 1 252 ? 6.424 -24.202 -13.474 1.00 46.91 252 TYR A O 1
ATOM 2029 N N . GLU A 1 253 ? 7.879 -23.011 -12.253 1.00 50.59 253 GLU A N 1
ATOM 2030 C CA . GLU A 1 253 ? 7.131 -21.766 -12.253 1.00 50.59 253 GLU A CA 1
ATOM 2031 C C . GLU A 1 253 ? 7.308 -21.200 -13.651 1.00 50.59 253 GLU A C 1
ATOM 2033 O O . GLU A 1 253 ? 8.337 -20.624 -14.002 1.00 50.59 253 GLU A O 1
ATOM 2038 N N . ILE A 1 254 ? 6.318 -21.489 -14.490 1.00 53.44 254 ILE A N 1
ATOM 2039 C CA . ILE A 1 254 ? 6.236 -20.953 -15.836 1.00 53.44 254 ILE A CA 1
ATOM 2040 C C . ILE A 1 254 ? 6.318 -19.423 -15.691 1.00 53.44 254 ILE A C 1
ATOM 2042 O O . ILE A 1 254 ? 5.469 -18.849 -15.002 1.00 53.44 254 ILE A O 1
ATOM 2046 N N . PRO A 1 255 ? 7.335 -18.767 -16.278 1.00 53.28 255 PRO A N 1
ATOM 2047 C CA . PRO A 1 255 ? 7.584 -17.350 -16.059 1.00 53.28 255 PRO A CA 1
ATOM 2048 C C . PRO A 1 255 ? 6.386 -16.498 -16.488 1.00 53.28 255 PRO A C 1
ATOM 2050 O O . PRO A 1 255 ? 5.703 -16.808 -17.461 1.00 53.28 255 PRO A O 1
ATOM 2053 N N . SER A 1 256 ? 6.110 -15.433 -15.732 1.00 56.50 256 SER A N 1
ATOM 2054 C CA . SER A 1 256 ? 4.972 -14.543 -15.970 1.00 56.50 256 SER A CA 1
ATOM 2055 C C . SER A 1 256 ? 5.049 -13.874 -17.347 1.00 56.50 256 SER A C 1
ATOM 2057 O O . SER A 1 256 ? 6.127 -13.482 -17.796 1.00 56.50 256 SER A O 1
ATOM 2059 N N . THR A 1 257 ? 3.892 -13.701 -17.999 1.00 58.22 257 THR A N 1
ATOM 2060 C CA . THR A 1 257 ? 3.749 -13.197 -19.377 1.00 58.22 257 THR A CA 1
ATOM 2061 C C . THR A 1 257 ? 4.593 -11.947 -19.644 1.00 58.22 257 THR A C 1
ATOM 2063 O O . THR A 1 257 ? 4.226 -10.842 -19.246 1.00 58.22 257 THR A O 1
ATOM 2066 N N . THR A 1 258 ? 5.718 -12.124 -20.338 1.00 56.56 258 THR A N 1
ATOM 2067 C CA . THR A 1 258 ? 6.643 -11.046 -20.716 1.00 56.56 258 THR A CA 1
ATOM 2068 C C . THR A 1 258 ? 6.582 -10.834 -22.233 1.00 56.56 258 THR A C 1
ATOM 2070 O O . THR A 1 258 ? 6.660 -11.799 -22.999 1.00 56.56 258 THR A O 1
ATOM 2073 N N . THR A 1 259 ? 6.434 -9.587 -22.684 1.00 56.56 259 THR A N 1
ATOM 2074 C CA . THR A 1 259 ? 6.428 -9.195 -24.108 1.00 56.56 259 THR A CA 1
ATOM 2075 C C . THR A 1 259 ? 7.718 -8.447 -24.464 1.00 56.56 259 THR A C 1
ATOM 2077 O O . THR A 1 259 ? 8.321 -7.792 -23.617 1.00 56.56 259 THR A O 1
ATOM 2080 N N . PHE A 1 260 ? 8.186 -8.601 -25.707 1.00 49.94 260 PHE A N 1
ATOM 2081 C CA . PHE A 1 260 ? 9.437 -7.995 -26.193 1.00 49.94 260 PHE A CA 1
ATOM 2082 C C . PHE A 1 260 ? 9.244 -6.578 -26.729 1.00 49.94 260 PHE A C 1
ATOM 2084 O O . PHE A 1 260 ? 10.126 -5.730 -26.596 1.00 49.94 260 PHE A O 1
ATOM 2091 N N . ASP A 1 261 ? 8.083 -6.321 -27.324 1.00 55.28 261 ASP A N 1
ATOM 2092 C CA . ASP A 1 261 ? 7.764 -5.014 -27.869 1.00 55.28 261 ASP A CA 1
ATOM 2093 C C . ASP A 1 261 ? 7.447 -4.033 -26.728 1.00 55.28 261 ASP A C 1
ATOM 2095 O O . ASP A 1 261 ? 6.879 -4.424 -25.711 1.00 55.28 261 ASP A O 1
ATOM 2099 N N . ASN A 1 262 ? 7.803 -2.755 -26.876 1.00 52.88 262 ASN A N 1
ATOM 2100 C CA . ASN A 1 262 ? 7.653 -1.667 -25.900 1.00 52.88 262 ASN A CA 1
ATOM 2101 C C . ASN A 1 262 ? 6.917 -0.431 -26.451 1.00 52.88 262 ASN A C 1
ATOM 2103 O O . ASN A 1 262 ? 6.855 0.596 -25.773 1.00 52.88 262 ASN A O 1
ATOM 2107 N N . HIS A 1 263 ? 6.336 -0.506 -27.652 1.00 56.00 263 HIS A N 1
ATOM 2108 C CA . HIS A 1 263 ? 5.576 0.610 -28.217 1.00 56.00 263 HIS A CA 1
ATOM 2109 C C . HIS A 1 263 ? 4.260 0.879 -27.455 1.00 56.00 263 HIS A C 1
ATOM 2111 O O . HIS A 1 263 ? 3.536 -0.039 -27.071 1.00 56.00 263 HIS A O 1
ATOM 2117 N N . SER A 1 264 ? 3.933 2.162 -27.249 1.00 53.72 264 SER A N 1
ATOM 2118 C CA . SER A 1 264 ? 2.778 2.635 -26.459 1.00 53.72 264 SER A CA 1
ATOM 2119 C C . SER A 1 264 ? 1.410 2.257 -27.030 1.00 53.72 264 SER A C 1
ATOM 2121 O O . SER A 1 264 ? 0.422 2.288 -26.305 1.00 53.72 264 SER A O 1
ATOM 2123 N N . ASN A 1 265 ? 1.350 1.907 -28.315 1.00 57.25 265 ASN A N 1
ATOM 2124 C CA . ASN A 1 265 ? 0.107 1.583 -29.023 1.00 57.25 265 ASN A CA 1
ATOM 2125 C C . ASN A 1 265 ? -0.202 0.079 -29.025 1.00 57.25 265 ASN A C 1
ATOM 2127 O O . ASN A 1 265 ? -1.182 -0.354 -29.629 1.00 57.25 265 ASN A O 1
ATOM 2131 N N . VAL A 1 266 ? 0.650 -0.716 -28.378 1.00 63.94 266 VAL A N 1
ATOM 2132 C CA . VAL A 1 266 ? 0.576 -2.172 -28.379 1.00 63.94 266 VAL A CA 1
ATOM 2133 C C . VAL A 1 266 ? -0.112 -2.649 -27.106 1.00 63.94 266 VAL A C 1
ATOM 2135 O O . VAL A 1 266 ? 0.447 -2.526 -26.013 1.00 63.94 266 VAL A O 1
ATOM 2138 N N . ILE A 1 267 ? -1.305 -3.222 -27.264 1.00 62.84 267 ILE A N 1
ATOM 2139 C CA . ILE A 1 267 ? -2.090 -3.810 -26.176 1.00 62.84 267 ILE A CA 1
ATOM 2140 C C . ILE A 1 267 ? -1.580 -5.233 -25.955 1.00 62.84 267 ILE A C 1
ATOM 2142 O O . ILE A 1 267 ? -1.490 -6.027 -26.894 1.00 62.84 267 ILE A O 1
ATOM 2146 N N . THR A 1 268 ? -1.209 -5.557 -24.719 1.00 67.62 268 THR A N 1
ATOM 2147 C CA . THR A 1 268 ? -0.758 -6.908 -24.376 1.00 67.62 268 THR A CA 1
ATOM 2148 C C . THR A 1 268 ? -1.886 -7.693 -23.730 1.00 67.62 268 THR A C 1
ATOM 2150 O O . THR A 1 268 ? -2.825 -7.134 -23.164 1.00 67.62 268 THR A O 1
ATOM 2153 N N . LEU A 1 269 ? -1.778 -9.019 -23.762 1.00 64.12 269 LEU A N 1
ATOM 2154 C CA . LEU A 1 269 ? -2.746 -9.898 -23.104 1.00 64.12 269 LEU A CA 1
ATOM 2155 C C . LEU A 1 269 ? -2.814 -9.710 -21.577 1.00 64.12 269 LEU A C 1
ATOM 2157 O O . LEU A 1 269 ? -3.815 -10.083 -20.976 1.00 64.12 269 LEU A O 1
ATOM 2161 N N . ALA A 1 270 ? -1.796 -9.108 -20.949 1.00 65.81 270 ALA A N 1
ATOM 2162 C CA . ALA A 1 270 ? -1.829 -8.752 -19.528 1.00 65.81 270 ALA A CA 1
ATOM 2163 C C . ALA A 1 270 ? -2.754 -7.555 -19.231 1.00 65.81 270 ALA A C 1
ATOM 2165 O O . ALA A 1 270 ? -3.250 -7.426 -18.114 1.00 65.81 270 ALA A O 1
ATOM 2166 N N . ASP A 1 271 ? -3.012 -6.704 -20.228 1.00 67.00 271 ASP A N 1
ATOM 2167 C CA . ASP A 1 271 ? -3.847 -5.503 -20.098 1.00 67.00 271 ASP A CA 1
ATOM 2168 C C . ASP A 1 271 ? -5.346 -5.803 -20.299 1.00 67.00 271 ASP A C 1
ATOM 2170 O O . ASP A 1 271 ? -6.194 -4.940 -20.071 1.00 67.00 271 ASP A O 1
ATOM 2174 N N . CYS A 1 272 ? -5.684 -7.026 -20.721 1.00 67.00 272 CYS A N 1
ATOM 2175 C CA . CYS A 1 272 ? -7.046 -7.463 -21.022 1.00 67.00 272 CYS A CA 1
ATOM 2176 C C . CYS A 1 272 ? -7.519 -8.526 -20.012 1.00 67.00 272 CYS A C 1
ATOM 2178 O O . CYS A 1 272 ? -7.454 -9.721 -20.305 1.00 67.00 272 CYS A O 1
ATOM 2180 N N . PRO A 1 273 ? -8.029 -8.137 -18.828 1.00 66.75 273 PRO A N 1
ATOM 2181 C CA . PRO A 1 273 ? -8.451 -9.096 -17.805 1.00 66.75 273 PRO A CA 1
ATOM 2182 C C . PRO A 1 273 ? -9.739 -9.861 -18.167 1.00 66.75 273 PRO A C 1
ATOM 2184 O O . PRO A 1 273 ? -10.059 -10.860 -17.530 1.00 66.75 273 PRO A O 1
ATOM 2187 N N . THR A 1 274 ? -10.503 -9.410 -19.173 1.00 75.81 274 THR A N 1
ATOM 2188 C CA . THR A 1 274 ? -11.826 -9.964 -19.532 1.00 75.81 274 THR A CA 1
ATOM 2189 C C . THR A 1 274 ? -11.885 -10.418 -20.994 1.00 75.81 274 THR A C 1
ATOM 2191 O O . THR A 1 274 ? -11.337 -9.751 -21.871 1.00 75.81 274 THR A O 1
ATOM 2194 N N . VAL A 1 275 ? -12.644 -11.478 -21.301 1.00 71.88 275 VAL A N 1
ATOM 2195 C CA . VAL A 1 275 ? -12.868 -11.974 -22.683 1.00 71.88 275 VAL A CA 1
ATOM 2196 C C . VAL A 1 275 ? -13.363 -10.883 -23.624 1.00 71.88 275 VAL A C 1
ATOM 2198 O O . VAL A 1 275 ? -12.898 -10.768 -24.751 1.00 71.88 275 VAL A O 1
ATOM 2201 N N . GLN A 1 276 ? -14.270 -10.035 -23.145 1.00 72.50 276 GLN A N 1
ATOM 2202 C CA . GLN A 1 276 ? -14.819 -8.934 -23.934 1.00 72.50 276 GLN A CA 1
ATOM 2203 C C . GLN A 1 276 ? -13.748 -7.895 -24.301 1.00 72.50 276 GLN A C 1
ATOM 2205 O O . GLN A 1 276 ? -13.760 -7.357 -25.405 1.00 72.50 276 GLN A O 1
ATOM 2210 N N . SER A 1 277 ? -12.792 -7.640 -23.399 1.00 71.81 277 SER A N 1
ATOM 2211 C CA . SER A 1 277 ? -11.662 -6.738 -23.664 1.00 71.81 277 SER A CA 1
ATOM 2212 C C . SER A 1 277 ? -10.656 -7.335 -24.651 1.00 71.81 277 SER A C 1
ATOM 2214 O O . SER A 1 277 ? -10.094 -6.600 -25.458 1.00 71.81 277 SER A O 1
ATOM 2216 N N . VAL A 1 278 ? -10.498 -8.665 -24.640 1.00 72.06 278 VAL A N 1
ATOM 2217 C CA . VAL A 1 278 ? -9.688 -9.405 -25.618 1.00 72.06 278 VAL A CA 1
ATOM 2218 C C . VAL A 1 278 ? -10.335 -9.336 -27.001 1.00 72.06 278 VAL A C 1
ATOM 2220 O O . VAL A 1 278 ? -9.665 -8.978 -27.961 1.00 72.06 278 VAL A O 1
ATOM 2223 N N . GLY A 1 279 ? -11.641 -9.608 -27.102 1.00 72.62 279 GLY A N 1
ATOM 2224 C CA . GLY A 1 279 ? -12.358 -9.598 -28.379 1.00 72.62 279 GLY A CA 1
ATOM 2225 C C . GLY A 1 279 ? -12.348 -8.234 -29.074 1.00 72.62 279 GLY A C 1
ATOM 2226 O O . GLY A 1 279 ? -12.151 -8.164 -30.279 1.00 72.62 279 GLY A O 1
ATOM 2227 N N . ARG A 1 280 ? -12.485 -7.135 -28.319 1.00 74.50 280 ARG A N 1
ATOM 2228 C CA . ARG A 1 280 ? -12.445 -5.768 -28.878 1.00 74.50 280 ARG A CA 1
ATOM 2229 C C . ARG A 1 280 ? -11.079 -5.358 -29.420 1.00 74.50 280 ARG A C 1
ATOM 2231 O O . ARG A 1 280 ? -11.012 -4.510 -30.300 1.00 74.50 280 ARG A O 1
ATOM 2238 N N . ASN A 1 281 ? -10.008 -5.918 -28.866 1.00 72.81 281 ASN A N 1
ATOM 2239 C CA . ASN A 1 281 ? -8.639 -5.522 -29.178 1.00 72.81 281 ASN A CA 1
ATOM 2240 C C . ASN A 1 281 ? -7.873 -6.601 -29.951 1.00 72.81 281 ASN A C 1
ATOM 2242 O O . ASN A 1 281 ? -6.662 -6.454 -30.100 1.00 72.81 281 ASN A O 1
ATOM 2246 N N . LEU A 1 282 ? -8.552 -7.651 -30.438 1.00 69.81 282 LEU A N 1
ATOM 2247 C CA . LEU A 1 282 ? -7.939 -8.855 -31.011 1.00 69.81 282 LEU A CA 1
ATOM 2248 C C . LEU A 1 282 ? -6.893 -8.527 -32.088 1.00 69.81 282 LEU A C 1
ATOM 2250 O O . LEU A 1 282 ? -5.792 -9.072 -32.065 1.00 69.81 282 LEU A O 1
ATOM 2254 N N . ASP A 1 283 ? -7.202 -7.553 -32.944 1.00 65.69 283 ASP A N 1
ATOM 2255 C CA . ASP A 1 283 ? -6.358 -7.128 -34.067 1.00 65.69 283 ASP A CA 1
ATOM 2256 C C . ASP A 1 283 ? -5.047 -6.449 -33.639 1.00 65.69 283 ASP A C 1
ATOM 2258 O O . ASP A 1 283 ? -4.095 -6.373 -34.413 1.00 65.69 283 ASP A O 1
ATOM 2262 N N . ARG A 1 284 ? -4.981 -5.925 -32.408 1.00 67.69 284 ARG A N 1
ATOM 2263 C CA . ARG A 1 284 ? -3.828 -5.178 -31.869 1.00 67.69 284 ARG A CA 1
ATOM 2264 C C . ARG A 1 284 ? -3.078 -5.941 -30.780 1.00 67.69 284 ARG A C 1
ATOM 2266 O O . ARG A 1 284 ? -2.150 -5.389 -30.183 1.00 67.69 284 ARG A O 1
ATOM 2273 N N . LEU A 1 285 ? -3.488 -7.177 -30.488 1.00 70.00 285 LEU A N 1
ATOM 2274 C CA 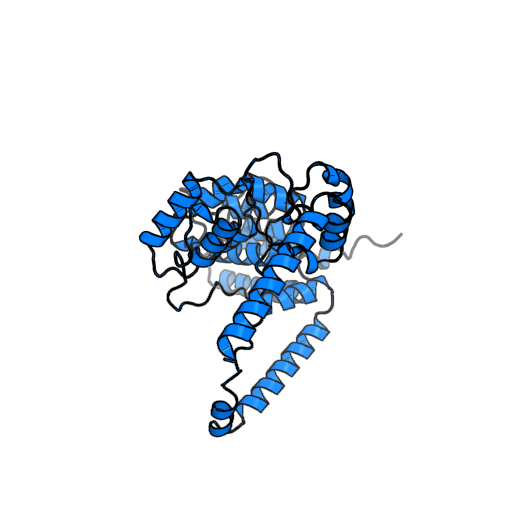. LEU A 1 285 ? -2.878 -7.982 -29.438 1.00 70.00 285 LEU A CA 1
ATOM 2275 C C . LEU A 1 285 ? -1.520 -8.510 -29.890 1.00 70.00 285 LEU A C 1
ATOM 2277 O O . LEU A 1 285 ? -1.415 -9.295 -30.830 1.00 70.00 285 LEU A O 1
ATOM 2281 N N . THR A 1 286 ? -0.478 -8.138 -29.152 1.00 67.19 286 THR A N 1
ATOM 2282 C CA . THR A 1 286 ? 0.819 -8.814 -29.267 1.00 67.19 286 THR A CA 1
ATOM 2283 C C . THR A 1 286 ? 0.905 -9.953 -28.264 1.00 67.19 286 THR A C 1
ATOM 2285 O O . THR A 1 286 ? 0.617 -9.802 -27.071 1.00 67.19 286 THR A O 1
ATOM 2288 N N . LEU A 1 287 ? 1.289 -11.123 -28.770 1.00 64.81 287 LEU A N 1
ATOM 2289 C CA . LEU A 1 287 ? 1.456 -12.321 -27.963 1.00 64.81 287 LEU A CA 1
ATOM 2290 C C . LEU A 1 287 ? 2.809 -12.269 -27.224 1.00 64.81 287 LEU A C 1
ATOM 2292 O O . LEU A 1 287 ? 3.816 -11.855 -27.806 1.00 64.81 287 LEU A O 1
ATOM 2296 N N . PRO A 1 288 ? 2.868 -12.678 -25.945 1.00 62.41 288 PRO A N 1
ATOM 2297 C CA . PRO A 1 288 ? 4.125 -12.851 -25.233 1.00 62.41 288 PRO A CA 1
ATOM 2298 C C . PRO A 1 288 ? 4.944 -13.979 -25.864 1.00 62.41 288 PRO A C 1
ATOM 2300 O O . PRO A 1 288 ? 4.410 -15.020 -26.229 1.00 62.41 288 PRO A O 1
ATOM 2303 N N . ILE A 1 289 ? 6.264 -13.801 -25.920 1.00 60.84 289 ILE A N 1
ATOM 2304 C CA . ILE A 1 289 ? 7.201 -14.811 -26.452 1.00 60.84 289 ILE A CA 1
ATOM 2305 C C . ILE A 1 289 ? 7.186 -16.084 -25.585 1.00 60.84 289 ILE A C 1
ATOM 2307 O O . ILE A 1 289 ? 7.451 -17.191 -26.051 1.00 60.84 289 ILE A O 1
ATOM 2311 N N . GLN A 1 290 ? 6.824 -15.940 -24.311 1.00 67.69 290 GLN A N 1
ATOM 2312 C CA . GLN A 1 290 ? 6.661 -17.038 -23.364 1.00 67.69 290 GLN A CA 1
ATOM 2313 C C . GLN A 1 290 ? 5.263 -17.659 -23.495 1.00 67.69 290 GLN A C 1
ATOM 2315 O O . GLN A 1 290 ? 4.417 -17.511 -22.615 1.00 67.69 290 GLN A O 1
ATOM 2320 N N . ASN A 1 291 ? 5.028 -18.381 -24.594 1.00 63.06 291 ASN A N 1
ATOM 2321 C CA . ASN A 1 291 ? 3.736 -19.017 -24.891 1.00 63.06 291 ASN A CA 1
ATOM 2322 C C . ASN A 1 291 ? 3.245 -19.955 -23.772 1.00 63.06 291 ASN A C 1
ATOM 2324 O O . ASN A 1 291 ? 2.045 -20.094 -23.567 1.00 63.06 291 ASN A O 1
ATOM 2328 N N . ALA A 1 292 ? 4.151 -20.552 -22.991 1.00 61.50 292 ALA A N 1
ATOM 2329 C CA . ALA A 1 292 ? 3.791 -21.395 -21.849 1.00 61.50 292 ALA A CA 1
ATOM 2330 C C . ALA A 1 292 ? 2.944 -20.651 -20.794 1.00 61.50 292 ALA A C 1
ATOM 2332 O O . ALA A 1 292 ? 2.056 -21.245 -20.185 1.00 61.50 292 ALA A O 1
ATOM 2333 N N . ALA A 1 293 ? 3.178 -19.349 -20.603 1.00 61.34 293 ALA A N 1
ATOM 2334 C CA . ALA A 1 293 ? 2.440 -18.523 -19.649 1.00 61.34 293 ALA A CA 1
ATOM 2335 C C . ALA A 1 293 ? 0.988 -18.262 -20.089 1.00 61.34 293 ALA A C 1
ATOM 2337 O O . ALA A 1 293 ? 0.125 -18.013 -19.251 1.00 61.34 293 ALA A O 1
ATOM 2338 N N . LEU A 1 294 ? 0.699 -18.365 -21.393 1.00 65.06 294 LEU A N 1
ATOM 2339 C CA . LEU A 1 294 ? -0.644 -18.166 -21.951 1.00 65.06 294 LEU A CA 1
ATOM 2340 C C . LEU A 1 294 ? -1.628 -19.247 -21.508 1.00 65.06 294 LEU A C 1
ATOM 2342 O O . LEU A 1 294 ? -2.812 -18.968 -21.332 1.00 65.06 294 LEU A O 1
ATOM 2346 N N . PHE A 1 295 ? -1.140 -20.464 -21.280 1.00 65.81 295 PHE A N 1
ATOM 2347 C CA . PHE A 1 295 ? -1.976 -21.595 -20.882 1.00 65.81 295 PHE A CA 1
ATOM 2348 C C . PHE A 1 295 ? -2.417 -21.545 -19.413 1.00 65.81 295 PHE A C 1
ATOM 2350 O O . PHE A 1 295 ? -3.217 -22.373 -18.986 1.00 65.81 295 PHE A O 1
ATOM 2357 N N . GLN A 1 296 ? -1.939 -20.571 -18.629 1.00 67.62 296 GLN A N 1
ATOM 2358 C CA . GLN A 1 296 ? -2.365 -20.402 -17.237 1.00 67.62 296 GLN A CA 1
ATOM 2359 C C . GLN A 1 296 ? -3.803 -19.882 -17.122 1.00 67.62 296 GLN A C 1
ATOM 2361 O O . GLN A 1 296 ? -4.467 -20.145 -16.121 1.00 67.62 296 GLN A O 1
ATOM 2366 N N . SER A 1 297 ? -4.308 -19.160 -18.131 1.00 66.56 297 SER A N 1
ATOM 2367 C CA . SER A 1 297 ? -5.683 -18.659 -18.126 1.00 66.56 297 SER A CA 1
ATOM 2368 C C . SER A 1 297 ? -6.466 -19.103 -19.364 1.00 66.56 297 SER A C 1
ATOM 2370 O O . SER A 1 297 ? -5.970 -19.107 -20.495 1.00 66.56 297 SER A O 1
ATOM 2372 N N . LYS A 1 298 ? -7.738 -19.465 -19.148 1.00 70.00 298 LYS A N 1
ATOM 2373 C CA . LYS A 1 298 ? -8.628 -19.965 -20.210 1.00 70.00 298 LYS A CA 1
ATOM 2374 C C . LYS A 1 298 ? -8.807 -18.936 -21.328 1.00 70.00 298 LYS A C 1
ATOM 2376 O O . LYS A 1 298 ? -8.771 -19.282 -22.502 1.00 70.00 298 LYS A O 1
ATOM 2381 N N . HIS A 1 299 ? -8.951 -17.664 -20.972 1.00 68.44 299 HIS A N 1
ATOM 2382 C CA . HIS A 1 299 ? -9.191 -16.588 -21.933 1.00 68.44 299 HIS A CA 1
ATOM 2383 C C . HIS A 1 299 ? -7.938 -16.236 -22.752 1.00 68.44 299 HIS A C 1
ATOM 2385 O O . HIS A 1 299 ? -8.054 -15.946 -23.940 1.00 68.44 299 HIS A O 1
ATOM 2391 N N . MET A 1 300 ? -6.739 -16.340 -22.164 1.00 68.81 300 MET A N 1
ATOM 2392 C CA . MET A 1 300 ? -5.474 -16.194 -22.902 1.00 68.81 300 MET A CA 1
ATOM 2393 C C . MET A 1 300 ? -5.237 -17.351 -23.872 1.00 68.81 300 MET A C 1
ATOM 2395 O O . MET A 1 300 ? -4.757 -17.130 -24.981 1.00 68.81 300 MET A O 1
ATOM 2399 N N . THR A 1 301 ? -5.624 -18.568 -23.482 1.00 72.94 301 THR A N 1
ATOM 2400 C CA . THR A 1 301 ? -5.552 -19.747 -24.356 1.00 72.94 301 THR A CA 1
ATOM 2401 C C . THR A 1 301 ? -6.443 -19.567 -25.588 1.00 72.94 301 THR A C 1
ATOM 2403 O O . THR A 1 301 ? -6.005 -19.813 -26.708 1.00 72.94 301 THR A O 1
ATOM 2406 N N . TRP A 1 302 ? -7.664 -19.054 -25.404 1.00 71.62 302 TRP A N 1
ATOM 2407 C CA . TRP A 1 302 ? -8.572 -18.731 -26.510 1.00 71.62 302 TRP A CA 1
ATOM 2408 C C . TRP A 1 302 ? -8.025 -17.641 -27.439 1.00 71.62 302 TRP A C 1
ATOM 2410 O O . TRP A 1 302 ? -8.089 -17.795 -28.655 1.00 71.62 302 TRP A O 1
ATOM 2420 N N . ALA A 1 303 ? -7.444 -16.573 -26.886 1.00 68.44 303 ALA A N 1
ATOM 2421 C CA . ALA A 1 303 ? -6.834 -15.507 -27.682 1.00 68.44 303 ALA A CA 1
ATOM 2422 C C . ALA A 1 303 ? -5.657 -16.012 -28.536 1.00 68.44 303 ALA A C 1
ATOM 2424 O O . ALA A 1 303 ? -5.490 -15.591 -29.678 1.00 68.44 303 ALA A O 1
ATOM 2425 N N . PHE A 1 304 ? -4.857 -16.935 -27.991 1.00 69.75 304 PHE A N 1
ATOM 2426 C CA . PHE A 1 304 ? -3.753 -17.571 -28.707 1.00 69.75 304 PHE A CA 1
ATOM 2427 C C . PHE A 1 304 ? -4.244 -18.481 -29.841 1.00 69.75 304 PHE A C 1
ATOM 2429 O O . PHE A 1 304 ? -3.715 -18.411 -30.945 1.00 69.75 304 PHE A O 1
ATOM 2436 N N . LEU A 1 305 ? -5.276 -19.295 -29.592 1.00 67.19 305 LEU A N 1
ATOM 2437 C CA . LEU A 1 305 ? -5.858 -20.189 -30.601 1.00 67.19 305 LEU A CA 1
ATOM 2438 C C . LEU A 1 305 ? -6.558 -19.432 -31.738 1.00 67.19 305 LEU A C 1
ATOM 2440 O O . LEU A 1 305 ? -6.557 -19.900 -32.873 1.00 67.19 305 LEU A O 1
ATOM 2444 N N . ALA A 1 306 ? -7.130 -18.263 -31.449 1.00 66.94 306 ALA A N 1
ATOM 2445 C CA . ALA A 1 306 ? -7.763 -17.418 -32.456 1.00 66.94 306 ALA A CA 1
ATOM 2446 C C . ALA A 1 306 ? -6.750 -16.743 -33.403 1.00 66.94 306 ALA A C 1
ATOM 2448 O O . ALA A 1 306 ? -7.119 -16.355 -34.511 1.00 66.94 306 ALA A O 1
ATOM 2449 N N . ASN A 1 307 ? -5.478 -16.607 -33.000 1.00 66.19 307 ASN A N 1
ATOM 2450 C CA . ASN A 1 307 ? -4.448 -15.980 -33.821 1.00 66.19 307 ASN A CA 1
ATOM 2451 C C . ASN A 1 307 ? -3.700 -17.038 -34.655 1.00 66.19 307 ASN A C 1
ATOM 2453 O O . ASN A 1 307 ? -2.766 -17.698 -34.195 1.00 66.19 307 ASN A O 1
ATOM 2457 N N . THR A 1 308 ? -4.118 -17.191 -35.912 1.00 56.72 308 THR A N 1
ATOM 2458 C CA . THR A 1 308 ? -3.658 -18.235 -36.849 1.00 56.72 308 THR A CA 1
ATOM 2459 C C . THR A 1 308 ? -2.150 -18.217 -37.125 1.00 56.72 308 THR A C 1
ATOM 2461 O O . THR A 1 308 ? -1.566 -19.250 -37.449 1.00 56.72 308 THR A O 1
ATOM 2464 N N . THR A 1 309 ? -1.488 -17.071 -36.946 1.00 60.06 309 THR A N 1
ATOM 2465 C CA . THR A 1 309 ? -0.045 -16.908 -37.199 1.00 60.06 309 THR A CA 1
ATOM 2466 C C . THR A 1 309 ? 0.843 -17.424 -36.058 1.00 60.06 309 THR A C 1
ATOM 2468 O O . THR A 1 309 ? 1.988 -17.817 -36.289 1.00 60.06 309 THR A O 1
ATOM 2471 N N . GLY A 1 310 ? 0.333 -17.468 -34.821 1.00 57.53 310 GLY A N 1
ATOM 2472 C CA . GLY A 1 310 ? 1.111 -17.839 -33.632 1.00 57.53 310 GLY A CA 1
ATOM 2473 C C . GLY A 1 310 ? 1.251 -19.349 -33.420 1.00 57.53 310 GLY A C 1
ATOM 2474 O O . GLY A 1 310 ? 2.307 -19.823 -32.993 1.00 57.53 310 GLY A O 1
ATOM 2475 N N . TRP A 1 311 ? 0.211 -20.121 -33.749 1.00 60.12 311 TRP A N 1
ATOM 2476 C CA . TRP A 1 311 ? 0.164 -21.558 -33.457 1.00 60.12 311 TRP A CA 1
ATOM 2477 C C . TRP A 1 311 ? 1.142 -22.383 -34.307 1.00 60.12 311 TRP A C 1
ATOM 2479 O O . TRP A 1 311 ? 1.809 -23.273 -33.780 1.00 60.12 311 TRP A O 1
ATOM 2489 N N . LEU A 1 312 ? 1.315 -22.041 -35.589 1.00 58.28 312 LEU A N 1
ATOM 2490 C CA . LEU A 1 312 ? 2.267 -22.723 -36.478 1.00 58.28 312 LEU A CA 1
ATOM 2491 C C . LEU A 1 312 ? 3.718 -22.540 -36.011 1.00 58.28 312 LEU A C 1
ATOM 2493 O O . LEU A 1 312 ? 4.459 -23.514 -35.887 1.00 58.28 312 LEU A O 1
ATOM 2497 N N . ASN A 1 313 ? 4.105 -21.309 -35.663 1.00 62.06 313 ASN A N 1
ATOM 2498 C CA . ASN A 1 313 ? 5.440 -21.018 -35.133 1.00 62.06 313 ASN A CA 1
ATOM 2499 C C . ASN A 1 313 ? 5.690 -21.711 -33.785 1.00 62.06 313 ASN A C 1
ATOM 2501 O O . ASN A 1 313 ? 6.801 -22.171 -33.515 1.00 62.06 313 ASN A O 1
ATOM 2505 N N . PHE A 1 314 ? 4.654 -21.845 -32.952 1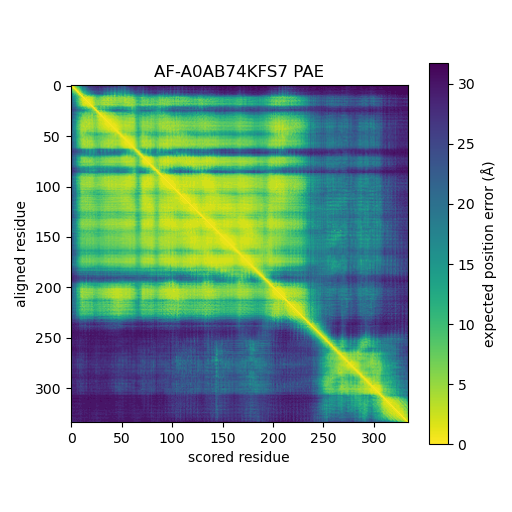.00 64.25 314 PHE A N 1
ATOM 2506 C CA . PHE A 1 314 ? 4.735 -22.594 -31.702 1.00 64.25 314 PHE A CA 1
ATOM 2507 C C . PHE A 1 314 ? 4.935 -24.096 -31.927 1.00 64.25 314 PHE A C 1
ATOM 2509 O O . PHE A 1 314 ? 5.810 -24.675 -31.288 1.00 64.25 314 PHE A O 1
ATOM 2516 N N . ILE A 1 315 ? 4.191 -24.722 -32.847 1.00 66.38 315 ILE A N 1
ATOM 2517 C CA . ILE A 1 315 ? 4.378 -26.145 -33.181 1.00 66.38 315 ILE A CA 1
ATOM 2518 C C . ILE A 1 315 ? 5.803 -26.389 -33.672 1.00 66.38 315 ILE A C 1
ATOM 2520 O O . ILE A 1 315 ? 6.453 -27.326 -33.213 1.00 66.38 315 ILE A O 1
ATOM 2524 N N . ILE A 1 316 ? 6.313 -25.523 -34.552 1.00 65.00 316 ILE A N 1
ATOM 2525 C CA . ILE A 1 316 ? 7.676 -25.632 -35.079 1.00 65.00 316 ILE A CA 1
ATOM 2526 C C . ILE A 1 316 ? 8.701 -25.515 -33.940 1.00 65.00 316 ILE A C 1
ATOM 2528 O O . ILE A 1 316 ? 9.588 -26.359 -33.830 1.00 65.00 316 ILE A O 1
ATOM 2532 N N . SER A 1 317 ? 8.554 -24.534 -33.042 1.00 66.06 317 SER A N 1
ATOM 2533 C CA . SER A 1 317 ? 9.453 -24.362 -31.890 1.00 66.06 317 SER A CA 1
ATOM 2534 C C . SER A 1 317 ? 9.349 -25.490 -30.856 1.00 66.06 317 SER A C 1
ATOM 2536 O O . SER A 1 317 ? 10.337 -25.828 -30.204 1.00 66.06 317 SER A O 1
ATOM 2538 N N . PHE A 1 318 ? 8.165 -26.066 -30.656 1.00 71.12 318 PHE A N 1
ATOM 2539 C CA . PHE A 1 318 ? 7.964 -27.181 -29.734 1.00 71.12 318 PHE A CA 1
ATOM 2540 C C . PHE A 1 318 ? 8.551 -28.477 -30.309 1.00 71.12 318 PHE A C 1
ATOM 2542 O O . PHE A 1 318 ? 9.226 -29.232 -29.605 1.00 71.12 318 PHE A O 1
ATOM 2549 N N . ALA A 1 319 ? 8.370 -28.707 -31.610 1.00 63.91 319 ALA A N 1
ATOM 2550 C CA . ALA A 1 319 ? 8.965 -29.827 -32.329 1.00 63.91 319 ALA A CA 1
ATOM 2551 C C . ALA A 1 319 ? 10.504 -29.760 -32.328 1.00 63.91 319 ALA A C 1
ATOM 2553 O O . ALA A 1 319 ? 11.169 -30.772 -32.112 1.00 63.91 319 ALA A O 1
ATOM 2554 N N . THR A 1 320 ? 11.098 -28.575 -32.500 1.00 65.12 320 THR A N 1
ATOM 2555 C CA . THR A 1 320 ? 12.562 -28.417 -32.458 1.00 65.12 320 THR A CA 1
ATOM 2556 C C . THR A 1 320 ? 13.122 -28.635 -31.051 1.00 65.12 320 THR A C 1
ATOM 2558 O O . THR A 1 320 ? 14.126 -29.332 -30.894 1.00 65.12 320 THR A O 1
ATOM 2561 N N . HIS A 1 321 ? 12.448 -28.127 -30.014 1.00 69.06 321 HIS A N 1
ATOM 2562 C CA . HIS A 1 321 ? 12.886 -28.285 -28.625 1.00 69.06 321 HIS A CA 1
ATOM 2563 C C . HIS A 1 321 ? 12.731 -29.729 -28.112 1.00 69.06 321 HIS A C 1
ATOM 2565 O O . HIS A 1 321 ? 13.573 -30.225 -27.360 1.00 69.06 321 HIS A O 1
ATOM 2571 N N . THR A 1 322 ? 11.675 -30.440 -28.516 1.00 67.69 322 THR A N 1
ATOM 2572 C CA . THR A 1 322 ? 11.502 -31.866 -28.179 1.00 67.69 322 THR A CA 1
ATOM 2573 C C . THR A 1 322 ? 12.546 -32.732 -28.878 1.00 67.69 322 THR A C 1
ATOM 2575 O O . THR A 1 322 ? 13.132 -33.604 -28.237 1.00 67.69 322 THR A O 1
ATOM 2578 N N . LYS A 1 323 ? 12.871 -32.431 -30.142 1.00 65.12 323 LYS A N 1
ATOM 2579 C CA . LYS A 1 323 ? 13.955 -33.097 -30.875 1.00 65.12 323 LYS A CA 1
ATOM 2580 C C . LYS A 1 323 ? 15.322 -32.875 -30.214 1.00 65.12 323 LYS A C 1
ATOM 2582 O O . LYS A 1 323 ? 16.075 -33.829 -30.051 1.00 65.12 323 LYS A O 1
ATOM 2587 N N . GLN A 1 324 ? 15.622 -31.657 -29.753 1.00 67.00 324 GLN A N 1
ATOM 2588 C CA . GLN A 1 324 ? 16.851 -31.372 -28.996 1.00 67.00 324 GLN A CA 1
ATOM 2589 C C . GLN A 1 324 ? 16.912 -32.113 -27.652 1.00 67.00 324 GLN A C 1
ATOM 2591 O O . GLN A 1 324 ? 17.965 -32.628 -27.284 1.00 67.00 324 GLN A O 1
ATOM 2596 N N . MET A 1 325 ? 15.791 -32.214 -26.932 1.00 64.88 325 MET A N 1
ATOM 2597 C CA . MET A 1 325 ? 15.719 -32.962 -25.671 1.00 64.88 325 MET A CA 1
ATOM 2598 C C . MET A 1 325 ? 15.894 -34.475 -25.864 1.00 64.88 325 MET A C 1
ATOM 2600 O O . MET A 1 325 ? 16.508 -35.117 -25.015 1.00 64.88 325 MET A O 1
ATOM 2604 N N . MET A 1 326 ? 15.394 -35.047 -26.967 1.00 65.56 326 MET A N 1
ATOM 2605 C CA . MET A 1 326 ? 15.636 -36.459 -27.293 1.00 65.56 326 MET A CA 1
ATOM 2606 C C . MET A 1 326 ? 17.112 -36.716 -27.619 1.00 65.56 326 MET A C 1
ATOM 2608 O O . MET A 1 326 ? 17.700 -37.622 -27.037 1.00 65.56 326 MET A O 1
ATOM 2612 N N . LEU A 1 327 ? 17.742 -35.856 -28.429 1.00 64.75 327 LEU A N 1
ATOM 2613 C CA . LEU A 1 327 ? 19.170 -35.962 -28.765 1.00 64.75 327 LEU A CA 1
ATOM 2614 C C . LEU A 1 327 ? 20.082 -35.824 -27.530 1.00 64.75 327 LEU A C 1
ATOM 2616 O O . LEU A 1 327 ? 21.061 -36.552 -27.382 1.00 64.75 327 LEU A O 1
ATOM 2620 N N . LEU A 1 328 ? 19.738 -34.935 -26.592 1.00 63.94 328 LEU A N 1
ATOM 2621 C CA . LEU A 1 328 ? 20.451 -34.793 -25.314 1.00 63.94 328 LEU A CA 1
ATOM 2622 C C . LEU A 1 328 ? 20.273 -36.003 -24.384 1.00 63.94 328 LEU A C 1
ATOM 2624 O O . LEU A 1 328 ? 21.134 -36.258 -23.541 1.00 63.94 328 LEU A O 1
ATOM 2628 N N . LYS A 1 329 ? 19.158 -36.731 -24.506 1.00 63.03 329 LYS A N 1
ATOM 2629 C CA . LYS A 1 329 ? 18.888 -37.943 -23.726 1.00 63.03 329 LYS A CA 1
ATOM 2630 C C . LYS A 1 329 ? 19.628 -39.155 -24.298 1.00 63.03 329 LYS A C 1
ATOM 2632 O O . LYS A 1 329 ? 20.110 -39.970 -23.520 1.00 63.03 329 LYS A O 1
ATOM 2637 N N . GLU A 1 330 ? 19.777 -39.232 -25.619 1.00 61.06 330 GLU A N 1
ATOM 2638 C CA . GLU A 1 330 ? 20.599 -40.248 -26.291 1.00 61.06 330 GLU A CA 1
ATOM 2639 C C . GLU A 1 330 ? 22.095 -40.055 -26.001 1.00 61.06 330 GLU A C 1
ATOM 2641 O O . GLU A 1 330 ? 22.772 -41.014 -25.651 1.00 61.06 330 GLU A O 1
ATOM 2646 N N . SER A 1 331 ? 22.596 -38.813 -25.998 1.00 59.03 331 SER A N 1
ATOM 2647 C CA . SER A 1 331 ? 24.003 -38.511 -25.677 1.00 59.03 331 SER A CA 1
ATOM 2648 C C . SER A 1 331 ? 24.411 -38.778 -24.218 1.00 59.03 331 SER A C 1
ATOM 2650 O O . SER A 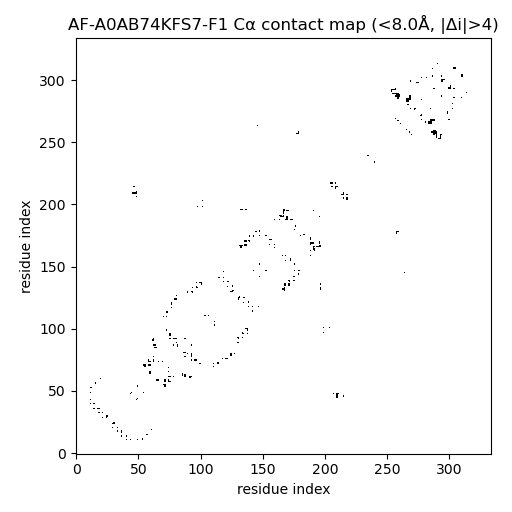1 331 ? 25.603 -38.792 -23.930 1.00 59.03 331 SER A O 1
ATOM 2652 N N . LYS A 1 332 ? 23.464 -38.930 -23.283 1.00 55.00 332 LYS A N 1
ATOM 2653 C CA . LYS A 1 332 ? 23.752 -39.238 -21.866 1.00 55.00 332 LYS A CA 1
ATOM 2654 C C . LYS A 1 332 ? 23.678 -40.729 -21.532 1.00 55.00 332 LYS A C 1
ATOM 2656 O O . LYS A 1 332 ? 24.037 -41.101 -20.419 1.00 55.00 332 LYS A O 1
ATOM 2661 N N . ASN A 1 333 ? 23.186 -41.547 -22.461 1.00 52.66 333 ASN A N 1
ATOM 2662 C CA . ASN A 1 333 ? 22.966 -42.981 -22.274 1.00 52.66 333 ASN A CA 1
ATOM 2663 C C . ASN A 1 333 ? 23.931 -43.859 -23.100 1.00 52.66 333 ASN A C 1
ATOM 2665 O O . ASN A 1 333 ? 23.745 -45.075 -23.117 1.00 52.66 333 ASN A O 1
ATOM 2669 N N . GLY A 1 334 ? 24.926 -43.269 -23.771 1.00 45.31 334 GLY A N 1
ATOM 2670 C CA . GLY A 1 334 ? 26.043 -43.961 -24.432 1.00 45.31 334 GLY A CA 1
ATOM 2671 C C . GLY A 1 334 ? 27.369 -43.577 -23.797 1.00 45.31 334 GLY A C 1
ATOM 2672 O O . GLY A 1 334 ? 28.265 -44.444 -23.768 1.00 45.31 334 GLY A O 1
#

Foldseek 3Di:
DDDPPDPVVLALVVLLVLCVVLVPDDDPVSVVVPVVSVVVSCVSCLAQNHDQVRVLSVLCSLLVDPDDPDRSLVSLLVSPDDDVPRPRDLVSNLVSLLVCLLCVVVDDPVSLVVVLVCLVSLLVSCPPPSNVLRSLSVNLVNDDLVNQDPVSLVVLLVVCVVPVQRLRSLSNNVSSCLNPVPVRDPPRSDNPPDDHRDRPVLVSVSVVCSVVVNNVVSVVVVVVVVVVVVVVVPDDPVVVVVVPDPPPPVPVPQDAQGADDSDPQADEPVNQPDLVSCVVCLVRYDGGPSVVNQVVDPSSVVSQVVPPVNVVVVVVVVVVVVVVVVVVVVVVVD

Solvent-accessible surface area (backbone atoms only — not comparable to full-atom values): 20204 Å² total; per-residue (Å²): 140,80,81,97,78,66,76,73,80,74,51,65,57,68,60,52,52,52,46,68,75,48,74,84,61,88,51,70,70,58,49,53,51,49,49,53,49,48,53,52,48,53,56,47,41,70,66,74,48,75,55,76,65,60,48,34,54,52,49,35,61,74,57,71,45,99,61,72,102,53,60,55,69,57,50,53,61,68,61,59,69,92,47,96,92,51,87,59,54,68,68,57,50,43,49,53,50,52,51,51,55,68,44,58,84,75,55,52,72,67,58,51,49,53,49,58,72,40,42,66,61,56,57,69,49,61,78,40,74,83,45,36,76,47,49,35,54,46,48,40,73,67,58,47,73,90,68,68,40,72,71,55,54,52,52,52,53,53,48,40,71,75,44,65,85,49,40,27,52,27,60,27,51,55,51,49,28,57,72,41,50,89,85,45,60,92,79,73,57,63,49,78,87,47,70,66,79,78,74,64,59,69,59,52,51,52,53,48,22,39,76,71,71,40,46,71,61,50,53,50,54,54,51,52,51,49,53,52,52,53,57,61,66,69,52,61,73,76,59,65,68,70,71,70,72,75,72,78,70,81,68,82,72,67,60,75,77,35,52,89,80,81,61,93,85,58,48,43,69,86,78,36,91,43,66,70,55,41,65,77,40,55,94,50,52,50,77,40,80,48,58,76,36,35,68,78,39,74,63,47,38,51,57,49,69,71,36,74,77,54,53,57,58,48,54,54,53,50,53,51,52,52,52,51,53,50,54,56,52,54,71,72,74,113

Secondary structure (DSSP, 8-state):
---S-STTSS-SHHHHHHHHHHTT---HHHHHHHHHHHHHHHHHHHHH---HHHHHHHHHHHTT----S--HHHHHHHH-S-BTTB---HHHHHHHHHHHHHHTTT--HHHHHHHHHTHHHHHHGGG-GGGTTTHHHHHHHH--GGG--HHHHHHHHHHHHH-TT-SSHHHHHHHHHHH-TTTS-TTTT--SSPPPP---HHHHHHHHHHHTT-HHHHHHHHHHHHHHHHHHHTS-HHHHTTS----------PPP---S---TT-EEGGG--SHHHHHHTGGGEEPPS-HHHHTTSHHHHHHHHH-HHHHHHHHHHHHHHHHHHHHHHHTT--

Nearest PDB structures (foldseek):
  5z08-assembly1_B  TM=8.117E-01  e=8.444E-08  Thermochaetoides thermophila DSM 1495
  5z07-assembly1_A  TM=8.025E-01  e=2.552E-07  Thermochaetoides thermophila DSM 1495
  7ywx-assembly1_I  TM=6.463E-01  e=3.636E-07  Homo sapiens
  7yyh-assembly1_I  TM=6.041E-01  e=1.201E-06  Homo sapiens
  7xho-assembly1_I  TM=6.293E-01  e=2.223E-04  Homo sapiens

pLDDT: mean 73.06, std 14.06, range [29.91, 91.62]